Protein AF-A0A9P8W4L6-F1 (afdb_monomer)

Radius of gyration: 23.15 Å; Cα contacts (8 Å, |Δi|>4): 500; chains: 1; bounding box: 60×81×45 Å

pLDDT: mean 82.34, std 18.16, range [33.41, 98.88]

Mean predicted aligned error: 14.51 Å

Structure (mmCIF, N/CA/C/O backbone):
data_AF-A0A9P8W4L6-F1
#
_entry.id   AF-A0A9P8W4L6-F1
#
loop_
_atom_site.group_PDB
_atom_site.id
_atom_site.type_symbol
_atom_site.label_atom_id
_atom_site.label_alt_id
_atom_site.label_comp_id
_atom_site.label_asym_id
_atom_site.label_entity_id
_atom_site.label_seq_id
_atom_site.pdbx_PDB_ins_code
_atom_site.Cartn_x
_atom_site.Cartn_y
_atom_site.Cartn_z
_atom_site.occupancy
_atom_site.B_iso_or_equiv
_atom_site.auth_seq_id
_atom_site.auth_comp_id
_atom_site.auth_asym_id
_atom_site.auth_atom_id
_atom_site.pdbx_PDB_model_num
ATOM 1 N N . MET A 1 1 ? 28.416 -66.743 -15.071 1.00 40.91 1 MET A N 1
ATOM 2 C CA . MET A 1 1 ? 28.284 -65.888 -13.874 1.00 40.91 1 MET A CA 1
ATOM 3 C C . MET A 1 1 ? 28.749 -64.489 -14.260 1.00 40.91 1 MET A C 1
ATOM 5 O O . MET A 1 1 ? 29.942 -64.295 -14.420 1.00 40.91 1 MET A O 1
ATOM 9 N N . HIS A 1 2 ? 27.823 -63.567 -14.528 1.00 35.16 2 HIS A N 1
ATOM 10 C CA . HIS A 1 2 ? 28.119 -62.157 -14.823 1.00 35.16 2 HIS A CA 1
ATOM 11 C C . HIS A 1 2 ? 27.558 -61.313 -13.671 1.00 35.16 2 HIS A C 1
ATOM 13 O O . HIS A 1 2 ? 26.376 -61.484 -13.366 1.00 35.16 2 HIS A O 1
ATOM 19 N N . PRO A 1 3 ? 28.341 -60.437 -13.016 1.00 46.34 3 PRO A N 1
ATOM 20 C CA . PRO A 1 3 ? 27.797 -59.530 -12.019 1.00 46.34 3 PRO A CA 1
ATOM 21 C C . PRO A 1 3 ? 27.288 -58.261 -12.715 1.00 46.34 3 PRO A C 1
ATOM 23 O O . PRO A 1 3 ? 28.053 -57.5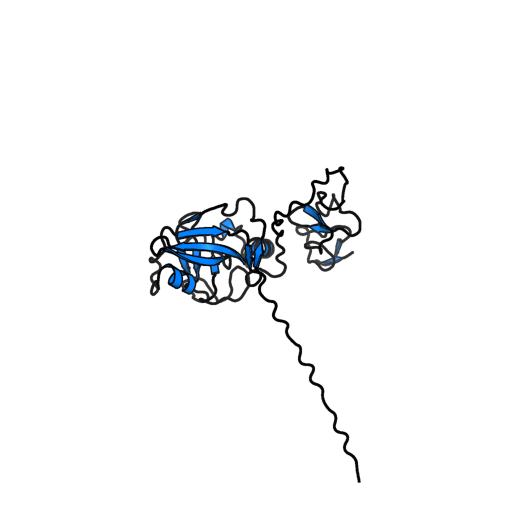32 -13.344 1.00 46.34 3 PRO A O 1
ATOM 26 N N . SER A 1 4 ? 25.985 -57.996 -12.611 1.00 49.97 4 SER A N 1
ATOM 27 C CA . SER A 1 4 ? 25.402 -56.704 -12.981 1.00 49.97 4 SER A CA 1
ATOM 28 C C . SER A 1 4 ? 25.735 -55.667 -11.910 1.00 49.97 4 SER A C 1
ATOM 30 O O . SER A 1 4 ? 25.327 -55.807 -10.758 1.00 49.97 4 SER A O 1
ATOM 32 N N . LEU A 1 5 ? 26.452 -54.612 -12.302 1.00 47.00 5 LEU A N 1
ATOM 33 C CA . LEU A 1 5 ? 26.591 -53.388 -11.516 1.00 47.00 5 LEU A CA 1
ATOM 34 C C . LEU A 1 5 ? 25.257 -52.629 -11.509 1.00 47.00 5 LEU A C 1
ATOM 36 O O . LEU A 1 5 ? 24.800 -52.156 -12.548 1.00 47.00 5 LEU A O 1
ATOM 40 N N . ALA A 1 6 ? 24.652 -52.492 -10.332 1.00 46.44 6 ALA A N 1
ATOM 41 C CA . ALA A 1 6 ? 23.538 -51.580 -10.108 1.00 46.44 6 ALA A CA 1
ATOM 42 C C . ALA A 1 6 ? 24.085 -50.159 -9.887 1.00 46.44 6 ALA A C 1
ATOM 44 O O . ALA A 1 6 ? 24.747 -49.892 -8.884 1.00 46.44 6 ALA A O 1
ATOM 45 N N . LEU A 1 7 ? 23.814 -49.244 -10.824 1.00 46.56 7 LEU A N 1
ATOM 46 C CA . LEU A 1 7 ? 24.015 -47.811 -10.612 1.00 46.56 7 LEU A CA 1
ATOM 47 C C . LEU A 1 7 ? 22.894 -47.27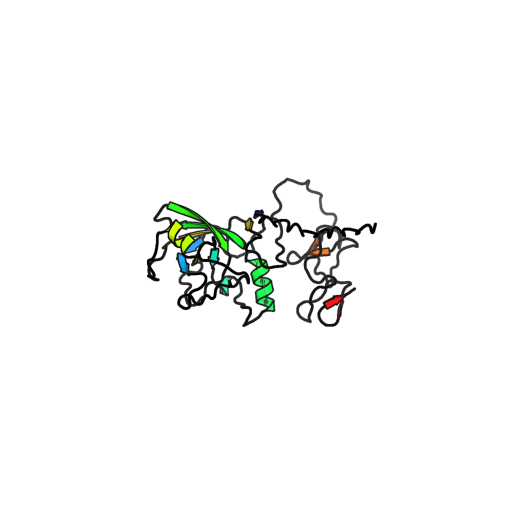1 -9.715 1.00 46.56 7 LEU A C 1
ATOM 49 O O . LEU A 1 7 ? 21.736 -47.209 -10.123 1.00 46.56 7 LEU A O 1
ATOM 53 N N . PHE A 1 8 ? 23.249 -46.839 -8.507 1.00 43.44 8 PHE A N 1
ATOM 54 C CA . PHE A 1 8 ? 22.378 -46.021 -7.668 1.00 43.44 8 PHE A CA 1
ATOM 55 C C . PHE A 1 8 ? 22.428 -44.569 -8.155 1.00 43.44 8 PHE A C 1
ATOM 57 O O . PHE A 1 8 ? 23.414 -43.863 -7.949 1.00 43.44 8 PHE A O 1
ATOM 64 N N . SER A 1 9 ? 21.354 -44.121 -8.805 1.00 49.25 9 SER A N 1
ATOM 65 C CA . SER A 1 9 ? 21.144 -42.711 -9.134 1.00 49.25 9 SER A CA 1
ATOM 66 C C . SER A 1 9 ? 20.683 -41.972 -7.876 1.00 49.25 9 SER A C 1
ATOM 68 O O . SER A 1 9 ? 19.537 -42.110 -7.453 1.00 49.25 9 SER A O 1
ATOM 70 N N . ALA A 1 10 ? 21.571 -41.193 -7.258 1.00 51.28 10 ALA A N 1
ATOM 71 C CA . ALA A 1 10 ? 21.204 -40.282 -6.180 1.00 51.28 10 ALA A CA 1
ATOM 72 C C . ALA A 1 10 ? 20.511 -39.046 -6.778 1.00 51.28 10 ALA A C 1
ATOM 74 O O . ALA A 1 10 ? 21.158 -38.167 -7.347 1.00 51.28 10 ALA A O 1
ATOM 75 N N . THR A 1 11 ? 19.183 -38.981 -6.686 1.00 53.38 11 THR A N 1
ATOM 76 C CA . THR A 1 11 ? 18.420 -37.768 -7.004 1.00 53.38 11 THR A CA 1
ATOM 77 C C . THR A 1 11 ? 18.675 -36.719 -5.929 1.00 53.38 11 THR A C 1
ATOM 79 O O . THR A 1 11 ? 18.250 -36.873 -4.785 1.00 53.38 11 THR A O 1
ATOM 82 N N . LEU A 1 12 ? 19.374 -35.649 -6.304 1.00 44.72 12 LEU A N 1
ATOM 83 C CA . LEU A 1 12 ? 19.598 -34.474 -5.472 1.00 44.72 12 LEU A CA 1
ATOM 84 C C . LEU A 1 12 ? 18.266 -33.711 -5.330 1.00 44.72 12 LEU A C 1
ATOM 86 O O . LEU A 1 12 ? 17.887 -32.929 -6.199 1.00 44.72 12 LEU A O 1
ATOM 90 N N . THR A 1 13 ? 17.509 -33.964 -4.264 1.00 46.19 13 THR A N 1
ATOM 91 C CA . THR A 1 13 ? 16.339 -33.147 -3.916 1.00 46.19 13 THR A CA 1
ATOM 92 C C . THR A 1 13 ? 16.815 -31.778 -3.450 1.00 46.19 13 THR A C 1
ATOM 94 O O . THR A 1 13 ? 17.384 -31.650 -2.366 1.00 46.19 13 THR A O 1
ATOM 97 N N . ALA A 1 14 ? 16.589 -30.750 -4.268 1.00 49.34 14 ALA A N 1
ATOM 98 C CA . ALA A 1 14 ? 16.758 -29.366 -3.852 1.00 49.34 14 ALA A CA 1
ATOM 99 C C . ALA A 1 14 ? 15.761 -29.066 -2.722 1.00 49.34 14 ALA A C 1
ATOM 101 O O . ALA A 1 14 ? 14.551 -29.020 -2.935 1.00 49.34 14 ALA A O 1
ATOM 102 N N . ILE A 1 15 ? 16.274 -28.899 -1.505 1.00 46.34 15 ILE A N 1
ATOM 103 C CA . ILE A 1 15 ? 15.485 -28.463 -0.355 1.00 46.34 15 ILE A CA 1
ATOM 104 C C . ILE A 1 15 ? 15.223 -26.968 -0.560 1.00 46.34 15 ILE A C 1
ATOM 106 O O . ILE A 1 15 ? 16.102 -26.139 -0.327 1.00 46.34 15 ILE A O 1
ATOM 110 N N . ALA A 1 16 ? 14.036 -26.614 -1.053 1.00 44.28 16 ALA A N 1
ATOM 111 C CA . ALA A 1 16 ? 13.592 -25.227 -1.080 1.00 44.28 16 ALA A CA 1
ATOM 112 C C . ALA A 1 16 ? 13.376 -24.776 0.369 1.00 44.28 16 ALA A C 1
ATOM 114 O O . ALA A 1 16 ? 12.412 -25.181 1.018 1.00 44.28 16 ALA A O 1
ATOM 115 N N . VAL A 1 17 ? 14.306 -23.983 0.902 1.00 38.41 17 VAL A N 1
ATOM 116 C CA . VAL A 1 17 ? 14.151 -23.372 2.224 1.00 38.41 17 VAL A CA 1
ATOM 117 C C . VAL A 1 17 ? 13.002 -22.363 2.116 1.00 38.41 17 VAL A C 1
ATOM 119 O O . VAL A 1 17 ? 13.095 -21.452 1.289 1.00 38.41 17 VAL A O 1
ATOM 122 N N . PRO A 1 18 ? 11.907 -22.501 2.884 1.00 40.50 18 PRO A N 1
ATOM 123 C CA . PRO A 1 18 ? 10.848 -21.507 2.862 1.00 40.50 18 PRO A CA 1
ATOM 124 C C . PRO A 1 18 ? 11.422 -20.192 3.392 1.00 40.50 18 PRO A C 1
ATOM 126 O O . PRO A 1 18 ? 11.875 -20.112 4.534 1.00 40.50 18 PRO A O 1
ATOM 129 N N . VAL A 1 19 ? 11.427 -19.155 2.553 1.00 45.28 19 VAL A N 1
ATOM 130 C CA . VAL A 1 19 ? 11.681 -17.787 3.007 1.00 45.28 19 VAL A CA 1
ATOM 131 C C . VAL A 1 19 ? 10.451 -17.379 3.808 1.00 45.28 19 VAL A C 1
ATOM 133 O O . VAL A 1 19 ? 9.456 -16.924 3.249 1.00 45.28 19 VAL A O 1
ATOM 136 N N . SER A 1 20 ? 10.475 -17.627 5.116 1.00 49.88 20 SER A N 1
ATOM 137 C CA . SER A 1 20 ? 9.444 -17.131 6.022 1.00 49.88 20 SER A CA 1
ATOM 138 C C . SER A 1 20 ? 9.330 -15.619 5.853 1.00 49.88 20 SER A C 1
ATOM 140 O O . SER A 1 20 ? 10.337 -14.908 5.867 1.00 49.88 20 SER A O 1
ATOM 142 N N . ALA A 1 21 ? 8.105 -15.134 5.666 1.00 59.34 21 ALA A N 1
ATOM 143 C CA . ALA A 1 21 ? 7.824 -13.710 5.623 1.00 59.34 21 ALA A CA 1
ATOM 144 C C . ALA A 1 21 ? 8.316 -13.063 6.925 1.00 59.34 21 ALA A C 1
ATOM 146 O O . ALA A 1 21 ? 7.841 -13.399 8.010 1.00 59.34 21 ALA A O 1
ATOM 147 N N . ASN A 1 22 ? 9.285 -12.156 6.824 1.00 77.75 22 ASN A N 1
ATOM 148 C CA . ASN A 1 22 ? 9.789 -11.426 7.974 1.00 77.75 22 ASN A CA 1
ATOM 149 C C . ASN A 1 22 ? 8.960 -10.155 8.126 1.00 77.75 22 ASN A C 1
ATOM 151 O O . ASN A 1 22 ? 8.894 -9.334 7.210 1.00 77.75 22 ASN A O 1
ATOM 155 N N . ILE A 1 23 ? 8.338 -9.994 9.292 1.00 81.50 23 ILE A N 1
ATOM 156 C CA . ILE A 1 23 ? 7.717 -8.731 9.682 1.00 81.50 23 ILE A CA 1
ATOM 157 C C . ILE A 1 23 ? 8.710 -7.984 10.561 1.00 81.50 23 ILE A C 1
ATOM 159 O O . ILE A 1 23 ? 9.107 -8.498 11.608 1.00 81.50 23 ILE A O 1
ATOM 163 N N . TYR A 1 24 ? 9.117 -6.779 10.164 1.00 80.25 24 TYR A N 1
ATOM 164 C CA . TYR A 1 24 ? 10.063 -5.992 10.956 1.00 80.25 24 TYR A CA 1
ATOM 165 C C . TYR A 1 24 ? 9.788 -4.484 10.910 1.00 80.25 24 TYR A C 1
ATOM 167 O O . TYR A 1 24 ? 9.140 -4.001 9.979 1.00 80.25 24 TYR A O 1
ATOM 175 N N . PRO A 1 25 ? 10.262 -3.726 11.918 1.00 79.75 25 PRO A N 1
ATOM 176 C CA . PRO A 1 25 ? 10.081 -2.280 11.980 1.00 79.75 25 PRO A CA 1
ATOM 177 C C . PRO A 1 25 ? 10.827 -1.528 10.871 1.00 79.75 25 PRO A C 1
ATOM 179 O O . PRO A 1 25 ? 12.001 -1.791 10.600 1.00 79.75 25 PRO A O 1
ATOM 182 N N . VAL A 1 26 ? 10.181 -0.522 10.291 1.00 80.81 26 VAL A N 1
ATOM 183 C CA . VAL A 1 26 ? 10.722 0.348 9.242 1.00 80.81 26 VAL A CA 1
ATOM 184 C C . VAL A 1 26 ? 10.451 1.810 9.560 1.00 80.81 26 VAL A C 1
ATOM 186 O O . VAL A 1 26 ? 9.474 2.160 10.222 1.00 80.81 26 VAL A O 1
ATOM 189 N N . ARG A 1 27 ? 11.315 2.697 9.068 1.00 77.88 27 ARG A N 1
ATOM 190 C CA . ARG A 1 27 ? 11.012 4.127 9.082 1.00 77.88 27 ARG A CA 1
ATOM 191 C C . ARG A 1 27 ? 9.992 4.438 7.987 1.00 77.88 27 ARG A C 1
ATOM 193 O O . ARG A 1 27 ? 10.273 4.235 6.808 1.00 77.88 27 ARG A O 1
ATOM 200 N N . MET A 1 28 ? 8.837 4.973 8.378 1.00 82.38 28 MET A N 1
ATOM 201 C CA . MET A 1 28 ? 7.803 5.386 7.428 1.00 82.38 28 MET A CA 1
ATOM 202 C C . MET A 1 28 ? 8.303 6.510 6.506 1.00 82.38 28 MET A C 1
ATOM 204 O O . MET A 1 28 ? 9.004 7.416 6.978 1.00 82.38 28 MET A O 1
ATOM 208 N N . PRO A 1 29 ? 7.934 6.504 5.210 1.00 80.31 29 PRO A N 1
ATOM 209 C CA . PRO A 1 29 ? 8.222 7.622 4.326 1.00 80.31 29 PRO A CA 1
ATOM 210 C C . PRO A 1 29 ? 7.642 8.934 4.869 1.00 80.31 29 PRO A C 1
ATOM 212 O O . PRO A 1 29 ? 6.466 9.012 5.219 1.00 80.31 29 PRO A O 1
ATOM 215 N N . SER A 1 30 ? 8.471 9.978 4.929 1.00 78.00 30 SER A N 1
ATOM 216 C CA . SER A 1 30 ? 8.043 11.289 5.432 1.00 78.00 30 SER A CA 1
ATOM 217 C C . SER A 1 30 ? 6.850 11.829 4.638 1.00 78.00 30 SER A C 1
ATOM 219 O O . SER A 1 30 ? 6.858 11.787 3.407 1.00 78.00 30 SER A O 1
ATOM 221 N N . GLY A 1 31 ? 5.834 12.333 5.345 1.00 81.19 31 GLY A N 1
ATOM 222 C CA . GLY A 1 31 ? 4.627 12.918 4.751 1.00 81.19 31 GLY A CA 1
ATOM 223 C C . GLY A 1 31 ? 3.653 11.916 4.119 1.00 81.19 31 GLY A C 1
ATOM 224 O O . GLY A 1 31 ? 2.605 12.329 3.631 1.00 81.19 31 GLY A O 1
ATOM 225 N N . PHE A 1 32 ? 3.954 10.615 4.139 1.00 91.62 32 PHE A N 1
ATOM 226 C CA . PHE A 1 32 ? 3.068 9.580 3.614 1.00 91.62 32 PHE A CA 1
ATOM 227 C C . PHE A 1 32 ? 2.122 9.089 4.713 1.00 91.62 32 PHE A C 1
ATOM 229 O O . PHE A 1 32 ? 2.530 8.299 5.560 1.00 91.62 32 PHE A O 1
ATOM 236 N N . PHE A 1 33 ? 0.880 9.593 4.710 1.00 92.25 33 PHE A N 1
ATOM 237 C CA . PHE A 1 33 ? -0.189 9.212 5.650 1.00 92.25 33 PHE A CA 1
ATOM 238 C C . PHE A 1 33 ? 0.280 9.135 7.112 1.00 92.25 33 PHE A C 1
ATOM 240 O O . PHE A 1 33 ? 0.208 8.093 7.761 1.00 92.25 33 PHE A O 1
ATOM 247 N N . ALA A 1 34 ? 0.824 10.244 7.618 1.00 88.44 34 ALA A N 1
ATOM 248 C CA . ALA A 1 34 ? 1.366 10.293 8.970 1.00 88.44 34 ALA A CA 1
ATOM 249 C C . ALA A 1 34 ? 0.254 10.194 10.029 1.00 88.44 34 ALA A C 1
ATOM 251 O O . ALA A 1 34 ? -0.680 10.997 10.027 1.00 88.44 34 ALA A O 1
ATOM 252 N N . GLY A 1 35 ? 0.404 9.247 10.959 1.00 91.88 35 GLY A N 1
ATOM 253 C CA . GLY A 1 35 ? -0.512 9.044 12.081 1.00 91.88 35 GLY A CA 1
ATOM 254 C C . GLY A 1 35 ? -1.884 8.486 11.677 1.00 91.88 35 GLY A C 1
ATOM 255 O O . GLY A 1 35 ? -2.054 8.007 10.550 1.00 91.88 35 GLY A O 1
ATOM 256 N N . PRO A 1 36 ? -2.877 8.565 12.582 1.00 96.69 36 PRO A N 1
ATOM 257 C CA . PRO A 1 36 ? -4.217 8.050 12.338 1.00 96.69 36 PRO A CA 1
ATOM 258 C C . PRO A 1 36 ? -4.899 8.711 11.139 1.00 96.69 36 PRO A C 1
ATOM 260 O O . PRO A 1 36 ? -4.972 9.935 11.033 1.00 96.69 36 PRO A O 1
ATOM 263 N N . GLN A 1 37 ? -5.461 7.883 10.267 1.00 98.38 37 GLN A N 1
ATOM 264 C CA . GLN A 1 37 ? -6.215 8.276 9.085 1.00 98.38 37 GLN A CA 1
ATOM 265 C C . GLN A 1 37 ? -7.700 7.932 9.245 1.00 98.38 37 GLN A C 1
ATOM 267 O O . GLN A 1 37 ? -8.076 6.971 9.922 1.00 98.38 37 GLN A O 1
ATOM 272 N N . SER A 1 38 ? -8.558 8.712 8.585 1.00 98.19 38 SER A N 1
ATOM 273 C CA . SER A 1 38 ? -10.003 8.475 8.513 1.00 98.19 38 SER A CA 1
ATOM 274 C C . SER A 1 38 ? -10.511 8.802 7.113 1.00 98.19 38 SER A C 1
ATOM 276 O O . SER A 1 38 ? -10.332 9.922 6.637 1.00 98.19 38 SER A O 1
ATOM 278 N N . GLY A 1 39 ? -11.169 7.849 6.460 1.00 97.69 39 GLY A N 1
ATOM 279 C CA . GLY A 1 39 ? -11.632 7.999 5.080 1.00 97.69 39 GLY A CA 1
ATOM 280 C C . GLY A 1 39 ? -12.787 7.069 4.730 1.00 97.69 39 GLY A C 1
ATOM 281 O O . GLY A 1 39 ? -13.498 6.600 5.616 1.00 97.69 39 GLY A O 1
ATOM 282 N N . ILE A 1 40 ? -12.972 6.806 3.436 1.00 98.62 40 ILE A N 1
ATOM 283 C CA . ILE A 1 40 ? -13.926 5.806 2.940 1.00 98.62 40 ILE A CA 1
ATOM 284 C C . ILE A 1 40 ? -13.164 4.516 2.634 1.00 98.62 40 ILE A C 1
ATOM 286 O O . ILE A 1 40 ? -12.141 4.556 1.955 1.00 98.62 40 ILE A O 1
ATOM 290 N N . GLY A 1 41 ? -13.653 3.387 3.144 1.00 98.50 41 GLY A N 1
ATOM 291 C CA . GLY A 1 41 ? -13.145 2.055 2.829 1.00 98.50 41 GLY A CA 1
ATOM 292 C C . GLY A 1 41 ? -14.051 1.378 1.811 1.00 98.50 41 GLY A C 1
ATOM 293 O O . GLY A 1 41 ? -15.117 0.887 2.185 1.00 98.50 41 GLY A O 1
ATOM 294 N N . SER A 1 42 ? -13.654 1.370 0.542 1.00 98.50 42 SER A N 1
ATOM 295 C CA . SER A 1 42 ? -14.316 0.588 -0.506 1.00 98.50 42 SER A CA 1
ATOM 296 C C . SER A 1 42 ? -13.739 -0.827 -0.582 1.00 98.50 42 SER A C 1
ATOM 298 O O . SER A 1 42 ? -12.972 -1.241 0.294 1.00 98.50 42 SER A O 1
ATOM 300 N N . TRP A 1 43 ? -14.145 -1.593 -1.595 1.00 98.44 43 TRP A N 1
ATOM 301 C CA . TRP A 1 43 ? -13.630 -2.937 -1.810 1.00 98.44 43 TRP A CA 1
ATOM 302 C C . TRP A 1 43 ? -13.410 -3.297 -3.282 1.00 98.44 43 TRP A C 1
ATOM 304 O O . TRP A 1 43 ? -14.167 -2.898 -4.178 1.00 98.44 43 TRP A O 1
ATOM 314 N N . TYR A 1 44 ? -12.445 -4.191 -3.494 1.00 98.19 44 TYR A N 1
ATOM 315 C CA . TYR A 1 44 ? -12.106 -4.767 -4.792 1.00 98.19 44 TYR A CA 1
ATOM 316 C C . TYR A 1 44 ? -11.792 -6.264 -4.693 1.00 98.19 44 TYR A C 1
ATOM 318 O O . TYR A 1 44 ? -11.522 -6.809 -3.620 1.00 98.19 44 TYR A O 1
ATOM 326 N N . ARG A 1 45 ? -11.860 -6.952 -5.831 1.00 98.06 45 ARG A N 1
ATOM 327 C CA . ARG A 1 45 ? -11.444 -8.349 -6.006 1.00 98.06 45 ARG A CA 1
ATOM 328 C C . ARG A 1 45 ? -10.107 -8.393 -6.727 1.00 98.06 45 ARG A C 1
ATOM 330 O O . ARG A 1 45 ? -9.867 -7.590 -7.620 1.00 98.06 45 ARG A O 1
ATOM 337 N N . ALA A 1 46 ? -9.280 -9.387 -6.418 1.00 96.88 46 ALA A N 1
ATOM 338 C CA . ALA A 1 46 ? -7.948 -9.539 -7.008 1.00 96.88 46 ALA A CA 1
ATOM 339 C C . ALA A 1 46 ? -7.975 -9.826 -8.522 1.00 96.88 46 ALA A C 1
ATOM 341 O O . ALA A 1 46 ? -7.009 -9.547 -9.229 1.00 96.88 46 ALA A O 1
ATOM 342 N N . ASN A 1 47 ? -9.063 -10.410 -9.031 1.00 96.56 47 ASN A N 1
ATOM 343 C CA . ASN A 1 47 ? -9.216 -10.734 -10.448 1.00 96.56 47 ASN A CA 1
ATOM 344 C C . ASN A 1 47 ? -10.678 -10.583 -10.888 1.00 96.56 47 ASN A C 1
ATOM 346 O O . ASN A 1 47 ? -11.451 -11.544 -10.871 1.00 96.56 47 ASN A O 1
ATOM 350 N N . ALA A 1 48 ? -11.069 -9.359 -11.227 1.00 94.50 48 ALA A N 1
ATOM 351 C CA . ALA A 1 48 ? -12.390 -9.032 -11.736 1.00 94.50 48 ALA A CA 1
ATOM 352 C C . ALA A 1 48 ? -12.314 -7.816 -12.663 1.00 94.50 48 ALA A C 1
ATOM 354 O O . ALA A 1 48 ? -11.897 -6.738 -12.251 1.00 94.50 48 ALA A O 1
ATOM 355 N N . ALA A 1 49 ? -12.816 -7.964 -13.891 1.00 90.12 49 ALA A N 1
ATOM 356 C CA . ALA A 1 49 ? -12.824 -6.879 -14.873 1.00 90.12 49 ALA A CA 1
ATOM 357 C C . ALA A 1 49 ? -13.597 -5.635 -14.399 1.00 90.12 49 ALA A C 1
ATOM 359 O O . ALA A 1 49 ? -13.215 -4.524 -14.724 1.00 90.12 49 ALA A O 1
ATOM 360 N N . SER A 1 50 ? -14.654 -5.802 -13.597 1.00 89.69 50 SER A N 1
ATOM 361 C CA . SER A 1 50 ? -15.413 -4.671 -13.037 1.00 89.69 50 SER A CA 1
ATOM 362 C C . SER A 1 50 ? -14.652 -3.864 -11.980 1.00 89.69 50 SER A C 1
ATOM 364 O O . SER A 1 50 ? -15.153 -2.839 -11.533 1.00 89.69 50 SER A O 1
ATOM 366 N N . ASP A 1 51 ? -13.516 -4.386 -11.517 1.00 88.62 51 ASP A N 1
ATOM 367 C CA . ASP A 1 51 ? -12.642 -3.758 -10.531 1.00 88.62 51 ASP A CA 1
ATOM 368 C C . ASP A 1 51 ? -11.285 -3.388 -11.178 1.00 88.62 51 ASP A C 1
ATOM 370 O O . ASP A 1 51 ? -10.341 -3.069 -10.469 1.00 88.62 51 ASP A O 1
ATOM 374 N N . ASP A 1 52 ? -11.171 -3.489 -12.513 1.00 88.25 52 ASP A N 1
ATOM 375 C CA . ASP A 1 52 ? -9.948 -3.266 -13.303 1.00 88.25 52 ASP A CA 1
ATOM 376 C C . ASP A 1 52 ? -8.726 -4.103 -12.864 1.00 88.25 52 ASP A C 1
ATOM 378 O O . ASP A 1 52 ? -7.570 -3.774 -13.150 1.00 88.25 52 ASP A O 1
ATOM 382 N N . THR A 1 53 ? -8.970 -5.251 -12.224 1.00 92.25 53 THR A N 1
ATOM 383 C CA . THR A 1 53 ? -7.926 -6.164 -11.744 1.00 92.25 53 THR A CA 1
ATOM 384 C C . THR A 1 53 ? -7.786 -7.416 -12.611 1.00 92.25 53 THR A C 1
ATOM 386 O O . THR A 1 53 ? -8.714 -7.853 -13.294 1.00 92.25 53 THR A O 1
ATOM 389 N N . LYS A 1 54 ? -6.590 -8.021 -12.583 1.00 93.56 54 LYS A N 1
ATOM 390 C CA . LYS A 1 54 ? -6.211 -9.165 -13.441 1.00 93.56 54 LYS A CA 1
ATOM 391 C C . LYS A 1 54 ? -5.343 -10.220 -12.745 1.00 93.56 54 LYS A C 1
ATOM 393 O O . LYS A 1 54 ? -4.542 -10.897 -13.386 1.00 93.56 54 LYS A O 1
ATOM 398 N N . GLY A 1 55 ? -5.447 -10.331 -11.421 1.00 93.06 55 GLY A N 1
ATOM 399 C CA . GLY A 1 55 ? -4.698 -11.302 -10.614 1.00 93.06 55 GLY A CA 1
ATOM 400 C C . GLY A 1 55 ? -3.217 -10.968 -10.406 1.00 93.06 55 GLY A C 1
ATOM 401 O O . GLY A 1 55 ? -2.480 -11.795 -9.870 1.00 93.06 55 GLY A O 1
ATOM 402 N N . ILE A 1 56 ? -2.777 -9.775 -10.815 1.00 92.44 56 ILE A N 1
ATOM 403 C CA . ILE A 1 56 ? -1.450 -9.218 -10.528 1.00 92.44 56 ILE A CA 1
ATOM 404 C C . ILE A 1 56 ? -1.651 -7.818 -9.956 1.00 92.44 56 ILE A C 1
ATOM 406 O O . ILE A 1 56 ? -2.302 -6.997 -10.602 1.00 92.44 56 ILE A O 1
ATOM 410 N N . SER A 1 57 ? -1.094 -7.566 -8.775 1.00 95.25 57 SER A N 1
ATOM 411 C CA . SER A 1 57 ? -1.214 -6.284 -8.091 1.00 95.25 57 SER A CA 1
ATOM 412 C C . SER A 1 57 ? -0.329 -5.210 -8.721 1.00 95.25 57 SER A C 1
ATOM 414 O O . SER A 1 57 ? 0.654 -5.514 -9.407 1.00 95.25 57 SER A O 1
ATOM 416 N N . TRP A 1 58 ? -0.606 -3.935 -8.441 1.00 95.50 58 TRP A N 1
ATOM 417 C CA . TRP A 1 58 ? 0.292 -2.834 -8.796 1.00 95.50 58 TRP A CA 1
ATOM 418 C C . TRP A 1 58 ? 1.688 -3.000 -8.182 1.00 95.50 58 TRP A C 1
ATOM 420 O O . TRP A 1 58 ? 2.670 -2.576 -8.786 1.00 95.50 58 TRP A O 1
ATOM 430 N N . CYS A 1 59 ? 1.806 -3.684 -7.040 1.00 94.62 59 CYS A N 1
ATOM 431 C CA . CYS A 1 59 ? 3.086 -4.034 -6.424 1.00 94.62 59 CYS A CA 1
ATOM 432 C C . CYS A 1 59 ? 3.867 -5.137 -7.170 1.00 94.62 59 CYS A C 1
ATOM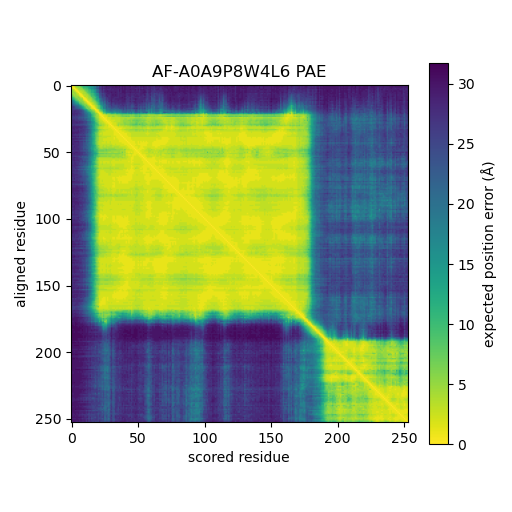 434 O O . CYS A 1 59 ? 5.000 -5.445 -6.799 1.00 94.62 59 CYS A O 1
ATOM 436 N N . GLY A 1 60 ? 3.299 -5.712 -8.236 1.00 91.12 60 GLY A N 1
ATOM 437 C CA . GLY A 1 60 ? 3.988 -6.609 -9.165 1.00 91.12 60 GLY A CA 1
ATOM 438 C C . GLY A 1 60 ? 3.946 -8.093 -8.797 1.00 91.12 60 GLY A C 1
ATOM 439 O O . GLY A 1 60 ? 4.574 -8.896 -9.486 1.00 91.12 60 GLY A O 1
ATOM 440 N N . PHE A 1 61 ? 3.207 -8.479 -7.755 1.00 88.81 61 PHE A N 1
ATOM 441 C CA . PHE A 1 61 ? 3.040 -9.876 -7.349 1.00 88.81 61 PHE A CA 1
ATOM 442 C C . PHE A 1 61 ? 1.639 -10.401 -7.679 1.00 88.81 61 PHE A C 1
ATOM 444 O O . PHE A 1 61 ? 0.683 -9.642 -7.840 1.00 88.81 61 PHE A O 1
ATOM 451 N N . LYS A 1 62 ? 1.510 -11.728 -7.789 1.00 91.62 62 LYS A N 1
ATOM 452 C CA . LYS A 1 62 ? 0.196 -12.375 -7.876 1.00 91.62 62 LYS A CA 1
ATOM 453 C C . LYS A 1 62 ? -0.477 -12.359 -6.514 1.00 91.62 62 LYS A C 1
ATOM 455 O O . LYS A 1 62 ? 0.174 -12.617 -5.509 1.00 91.62 62 LYS A O 1
ATOM 460 N N . TYR A 1 63 ? -1.775 -12.117 -6.523 1.00 94.81 63 TYR A N 1
ATOM 461 C CA . TYR A 1 63 ? -2.601 -11.980 -5.331 1.00 94.81 63 TYR A CA 1
ATOM 462 C C . TYR A 1 63 ? -3.988 -12.590 -5.536 1.00 94.81 63 TYR A C 1
ATOM 464 O O . TYR A 1 63 ? -4.436 -12.797 -6.669 1.00 94.81 63 TYR A O 1
ATOM 472 N N . ALA A 1 64 ? -4.653 -12.897 -4.430 1.00 96.12 64 ALA A N 1
ATOM 473 C CA . ALA A 1 64 ? -5.978 -13.484 -4.349 1.00 96.12 64 ALA A CA 1
ATOM 474 C C . ALA A 1 64 ? -6.872 -12.685 -3.390 1.00 96.12 64 ALA A C 1
ATOM 476 O O . ALA A 1 64 ? -6.395 -11.920 -2.554 1.00 96.12 64 ALA A O 1
ATOM 477 N N . ASN A 1 65 ? -8.187 -12.907 -3.476 1.00 97.88 65 ASN A N 1
ATOM 478 C CA . ASN A 1 65 ? -9.176 -12.247 -2.613 1.00 97.88 65 ASN A CA 1
ATOM 479 C C . ASN A 1 65 ? -8.904 -12.437 -1.111 1.00 97.88 65 ASN A C 1
ATOM 481 O O . ASN A 1 65 ? -9.268 -11.579 -0.312 1.00 97.88 65 ASN A O 1
ATOM 485 N N . SER A 1 66 ? -8.257 -13.543 -0.744 1.00 97.44 66 SER A N 1
ATOM 486 C CA . SER A 1 66 ? -7.931 -13.888 0.636 1.00 97.44 66 SER A CA 1
ATOM 487 C C . SER A 1 66 ? -6.726 -13.135 1.195 1.00 97.44 66 SER A C 1
ATOM 489 O O . SER A 1 66 ? -6.529 -13.136 2.413 1.00 97.44 66 SER A O 1
ATOM 491 N N . ASP A 1 67 ? -5.900 -12.524 0.340 1.00 97.38 67 ASP A N 1
ATOM 492 C CA . ASP A 1 67 ? -4.708 -11.827 0.805 1.00 97.38 67 ASP A CA 1
ATOM 493 C C . ASP A 1 67 ? -5.111 -10.584 1.621 1.00 97.38 67 ASP A C 1
ATOM 495 O O . ASP A 1 67 ? -6.030 -9.851 1.241 1.00 97.38 67 ASP A O 1
ATOM 499 N N . PRO A 1 68 ? -4.450 -10.315 2.761 1.00 97.75 68 PRO A N 1
ATOM 500 C CA . PRO A 1 68 ? -4.778 -9.203 3.648 1.00 97.75 68 PRO A CA 1
ATOM 501 C C . PRO A 1 68 ? -4.251 -7.877 3.085 1.00 97.75 68 PRO A C 1
ATOM 503 O O . PRO A 1 68 ? -3.397 -7.234 3.688 1.00 97.75 68 PRO A O 1
ATOM 506 N N . LEU A 1 69 ? -4.742 -7.472 1.915 1.00 98.50 69 LEU A N 1
ATOM 507 C CA . LEU A 1 69 ? -4.229 -6.336 1.157 1.00 98.50 69 LEU A CA 1
ATOM 508 C C . LEU A 1 69 ? -5.225 -5.189 1.090 1.00 98.50 69 LEU A C 1
ATOM 510 O O . LEU A 1 69 ? -6.440 -5.383 1.027 1.00 98.50 69 LEU A O 1
ATOM 514 N N . PHE A 1 70 ? -4.688 -3.982 1.056 1.00 98.75 70 PHE A N 1
ATOM 515 C CA . PHE A 1 70 ? -5.439 -2.782 0.731 1.00 98.75 70 PHE A CA 1
ATOM 516 C C . PHE A 1 70 ? -4.646 -1.926 -0.257 1.00 98.75 70 PHE A C 1
ATOM 518 O O . PHE A 1 70 ? -3.438 -2.114 -0.444 1.00 98.75 70 PHE A O 1
ATOM 525 N N . ALA A 1 71 ? -5.350 -1.004 -0.897 1.00 98.44 71 ALA A N 1
ATOM 526 C CA . ALA A 1 71 ? -4.814 -0.030 -1.822 1.00 98.44 71 ALA A CA 1
ATOM 527 C C . ALA A 1 71 ? -5.039 1.382 -1.279 1.00 98.44 71 ALA A C 1
ATOM 529 O O . ALA A 1 71 ? -6.095 1.685 -0.719 1.00 98.44 71 ALA A O 1
ATOM 530 N N . VAL A 1 72 ? -4.053 2.252 -1.474 1.00 98.44 72 VAL A N 1
ATOM 531 C CA . VAL A 1 72 ? -4.186 3.704 -1.281 1.00 98.44 72 VAL A CA 1
ATOM 532 C C . VAL A 1 72 ? -4.134 4.398 -2.639 1.00 98.44 72 VAL A C 1
ATOM 534 O O . VAL A 1 72 ? -3.737 3.782 -3.626 1.00 98.44 72 VAL A O 1
ATOM 537 N N . SER A 1 73 ? -4.484 5.685 -2.685 1.00 97.62 73 SER A N 1
ATOM 538 C CA . SER A 1 73 ? -4.359 6.534 -3.881 1.00 97.62 73 SER A CA 1
ATOM 539 C C . SER A 1 73 ? -3.036 6.308 -4.632 1.00 97.62 73 SER A C 1
ATOM 541 O O . SER A 1 73 ? -1.944 6.456 -4.067 1.00 97.62 73 SER A O 1
ATOM 543 N N . LEU A 1 74 ? -3.134 5.992 -5.927 1.00 97.00 74 LEU A N 1
ATOM 544 C CA . LEU A 1 74 ? -1.983 5.861 -6.819 1.00 97.00 74 LEU A CA 1
ATOM 545 C C . LEU A 1 74 ? -1.172 7.167 -6.859 1.00 97.00 74 LEU A C 1
ATOM 547 O O . LEU A 1 74 ? 0.058 7.144 -6.757 1.00 97.00 74 LEU A O 1
ATOM 551 N N . LYS A 1 75 ? -1.839 8.323 -6.925 1.00 96.00 75 LYS A N 1
ATOM 552 C CA . LYS A 1 75 ? -1.203 9.644 -6.848 1.00 96.00 75 LYS A CA 1
ATOM 553 C C . LYS A 1 75 ? -0.437 9.858 -5.545 1.00 96.00 75 LYS A C 1
ATOM 555 O O . LYS A 1 75 ? 0.662 10.407 -5.596 1.00 96.00 75 LYS A O 1
ATOM 560 N N . ALA A 1 76 ? -0.953 9.409 -4.399 1.00 95.06 76 ALA A N 1
ATOM 561 C CA . ALA A 1 76 ? -0.239 9.499 -3.121 1.00 95.06 76 ALA A CA 1
ATOM 562 C C . ALA A 1 76 ? 1.063 8.677 -3.120 1.00 95.06 76 ALA A C 1
ATOM 564 O O . ALA A 1 76 ? 2.034 9.050 -2.461 1.00 95.06 76 ALA A O 1
ATOM 565 N N . MET A 1 77 ? 1.116 7.601 -3.910 1.00 95.19 77 MET A N 1
ATOM 566 C CA . MET A 1 77 ? 2.323 6.798 -4.131 1.00 95.19 77 MET A CA 1
ATOM 567 C C . MET A 1 77 ? 3.228 7.336 -5.250 1.00 95.19 77 MET A C 1
ATOM 569 O O . MET A 1 77 ? 4.283 6.767 -5.507 1.00 95.19 77 MET A O 1
ATOM 573 N N . GLY A 1 78 ? 2.886 8.468 -5.869 1.00 93.81 78 GLY A N 1
ATOM 574 C CA . GLY A 1 78 ? 3.689 9.124 -6.903 1.00 93.81 78 GLY A CA 1
ATOM 575 C C . GLY A 1 78 ? 3.221 8.869 -8.338 1.00 93.81 78 GLY A C 1
ATOM 576 O O . GLY A 1 78 ? 3.884 9.315 -9.272 1.00 93.81 78 GLY A O 1
ATOM 577 N N . GLY A 1 79 ? 2.093 8.184 -8.537 1.00 94.38 79 GLY A N 1
ATOM 578 C CA . GLY A 1 79 ? 1.357 8.191 -9.804 1.00 94.38 79 GLY A CA 1
ATOM 579 C C . GLY A 1 79 ? 1.917 7.324 -10.936 1.00 94.38 79 GLY A C 1
ATOM 580 O O . GLY A 1 79 ? 1.334 7.310 -12.020 1.00 94.38 79 GLY A O 1
ATOM 581 N N . ALA A 1 80 ? 3.038 6.621 -10.747 1.00 92.81 80 ALA A N 1
ATOM 582 C CA . ALA A 1 80 ? 3.637 5.837 -11.822 1.00 92.81 80 ALA A CA 1
ATOM 583 C C . ALA A 1 80 ? 3.039 4.427 -11.886 1.00 92.81 80 ALA A C 1
ATOM 585 O O . ALA A 1 80 ? 2.790 3.769 -10.879 1.00 92.81 80 ALA A O 1
ATOM 586 N N . THR A 1 81 ? 2.856 3.928 -13.103 1.00 93.12 81 THR A N 1
ATOM 587 C CA . THR A 1 81 ? 2.524 2.526 -13.373 1.00 93.12 81 THR A CA 1
ATOM 588 C C . THR A 1 81 ? 3.637 1.912 -14.208 1.00 93.12 81 THR A C 1
ATOM 590 O O . THR A 1 81 ? 4.417 2.635 -14.834 1.00 93.12 81 THR A O 1
ATOM 593 N N . TYR A 1 82 ? 3.689 0.581 -14.285 1.00 88.69 82 TYR A N 1
ATOM 594 C CA . TYR A 1 82 ? 4.629 -0.094 -15.181 1.00 88.69 82 TYR A CA 1
ATOM 595 C C . TYR A 1 82 ? 4.502 0.394 -16.636 1.00 88.69 82 TYR A C 1
ATOM 597 O O . TYR A 1 82 ? 5.511 0.572 -17.314 1.00 88.69 82 TYR A O 1
ATOM 605 N N . GLY A 1 83 ? 3.272 0.643 -17.102 1.00 86.75 83 GLY A N 1
ATOM 606 C CA . GLY A 1 83 ? 3.002 1.091 -18.470 1.00 86.75 83 GLY A CA 1
ATOM 607 C C . GLY A 1 83 ? 3.321 2.566 -18.726 1.00 86.75 83 GLY A C 1
ATOM 608 O O . GLY A 1 83 ? 3.690 2.909 -19.844 1.00 86.75 83 GLY A O 1
ATOM 609 N N . SER A 1 84 ? 3.203 3.435 -17.715 1.00 93.31 84 SER A N 1
ATOM 610 C CA . SER A 1 84 ? 3.450 4.877 -17.873 1.00 93.31 84 SER A CA 1
ATOM 611 C C . SER A 1 84 ? 4.900 5.276 -17.599 1.00 93.31 84 SER A C 1
ATOM 613 O O . SER A 1 84 ? 5.472 6.067 -18.343 1.00 93.31 84 SER A O 1
ATOM 615 N N . ASN A 1 85 ? 5.510 4.742 -16.539 1.00 89.06 85 ASN A N 1
ATOM 616 C CA . ASN A 1 85 ? 6.904 4.996 -16.188 1.00 89.06 85 ASN A CA 1
ATOM 617 C C . ASN A 1 85 ? 7.453 3.825 -15.348 1.00 89.06 85 ASN A C 1
ATOM 619 O O . ASN A 1 85 ? 7.380 3.863 -14.117 1.00 89.06 85 ASN A O 1
ATOM 623 N N . PRO A 1 86 ? 8.033 2.789 -15.979 1.00 83.50 86 PRO A N 1
ATOM 624 C CA . PRO A 1 86 ? 8.471 1.584 -15.278 1.00 83.50 86 PRO A CA 1
ATOM 625 C C . PRO A 1 86 ? 9.616 1.839 -14.292 1.00 83.50 86 PRO A C 1
ATOM 627 O O . PRO A 1 86 ? 9.751 1.104 -13.318 1.00 83.50 86 PRO A O 1
ATOM 630 N N . THR A 1 87 ? 10.444 2.864 -14.515 1.00 83.88 87 THR A N 1
ATOM 631 C CA . THR A 1 87 ? 11.528 3.223 -13.590 1.00 83.88 87 THR A CA 1
ATOM 632 C C . THR A 1 87 ? 10.961 3.823 -12.309 1.00 83.88 87 THR A C 1
ATOM 634 O O . THR A 1 87 ? 11.223 3.291 -11.233 1.00 83.88 87 THR A O 1
ATOM 637 N N . ALA A 1 88 ? 10.116 4.852 -12.424 1.00 84.81 88 ALA A N 1
ATOM 638 C CA . ALA A 1 88 ? 9.466 5.457 -11.263 1.00 84.81 88 ALA A CA 1
ATOM 639 C C . ALA A 1 88 ? 8.554 4.452 -10.546 1.00 84.81 88 ALA A C 1
ATOM 641 O O . ALA A 1 88 ? 8.555 4.385 -9.323 1.00 84.81 88 ALA A O 1
ATOM 642 N N . TRP A 1 89 ? 7.836 3.606 -11.289 1.00 90.94 89 TRP A N 1
ATOM 643 C CA . TRP A 1 89 ? 7.037 2.529 -10.709 1.00 90.94 89 TRP A CA 1
ATOM 644 C C . TRP A 1 89 ? 7.892 1.576 -9.862 1.00 90.94 89 TRP A C 1
ATOM 646 O O . TRP A 1 89 ? 7.548 1.324 -8.711 1.00 90.94 89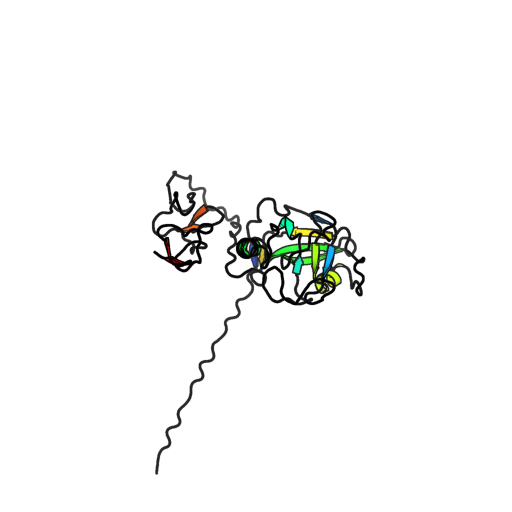 TRP A O 1
ATOM 656 N N . ARG A 1 90 ? 9.051 1.115 -10.366 1.00 86.94 90 ARG A N 1
ATOM 657 C CA . ARG A 1 90 ? 9.973 0.256 -9.593 1.00 86.94 90 ARG A CA 1
ATOM 658 C C . ARG A 1 90 ? 10.467 0.923 -8.309 1.00 86.94 90 ARG A C 1
ATOM 660 O O . ARG A 1 90 ? 10.627 0.248 -7.296 1.00 86.94 90 ARG A O 1
ATOM 667 N N . GLU A 1 91 ? 10.732 2.225 -8.340 1.00 86.75 91 GLU A N 1
ATOM 668 C CA . GLU A 1 91 ? 11.125 2.983 -7.147 1.00 86.75 91 GLU A CA 1
ATOM 669 C C . GLU A 1 91 ? 9.976 3.072 -6.135 1.00 86.75 91 GLU A C 1
ATOM 671 O O . GLU A 1 91 ? 10.184 2.870 -4.939 1.00 86.75 91 GLU A O 1
ATOM 676 N N . GLN A 1 92 ? 8.753 3.314 -6.609 1.00 91.44 92 GLN A N 1
ATOM 677 C CA . GLN A 1 92 ? 7.571 3.468 -5.763 1.00 91.44 92 GLN A CA 1
ATOM 678 C C . GLN A 1 92 ? 7.152 2.143 -5.114 1.00 91.44 92 GLN A C 1
ATOM 680 O O . GLN A 1 92 ? 6.918 2.113 -3.906 1.00 91.44 92 GLN A O 1
ATOM 685 N N . ILE A 1 93 ? 7.142 1.025 -5.850 1.00 91.06 93 ILE A N 1
ATOM 686 C CA . ILE A 1 93 ? 6.798 -0.282 -5.262 1.00 91.06 93 ILE A CA 1
ATOM 687 C C . ILE A 1 93 ? 7.808 -0.708 -4.187 1.00 91.06 93 ILE A C 1
ATOM 689 O O . ILE A 1 93 ? 7.429 -1.293 -3.177 1.00 91.06 93 ILE A O 1
ATOM 693 N N . ARG A 1 94 ? 9.092 -0.354 -4.340 1.00 88.00 94 ARG A N 1
ATOM 694 C CA . ARG A 1 94 ? 10.129 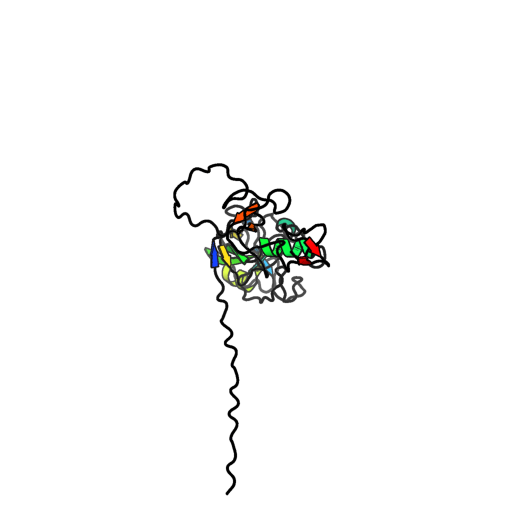-0.607 -3.324 1.00 88.00 94 ARG A CA 1
ATOM 695 C C . ARG A 1 94 ? 10.008 0.296 -2.101 1.00 88.00 94 ARG A C 1
ATOM 697 O O . ARG A 1 94 ? 10.598 -0.018 -1.075 1.00 88.00 94 ARG A O 1
ATOM 704 N N . LYS A 1 95 ? 9.285 1.411 -2.230 1.00 88.06 95 LYS A N 1
ATOM 705 C CA . LYS A 1 95 ? 9.091 2.426 -1.191 1.00 88.06 95 LYS A CA 1
ATOM 706 C C . LYS A 1 95 ? 7.768 2.291 -0.441 1.00 88.06 95 LYS A C 1
ATOM 708 O O . LYS A 1 95 ? 7.669 2.820 0.663 1.00 88.06 95 LYS A O 1
ATOM 713 N N . TYR A 1 96 ? 6.759 1.614 -0.992 1.00 93.94 96 TYR A N 1
ATOM 714 C CA . TYR A 1 96 ? 5.440 1.537 -0.345 1.00 93.94 96 TYR A CA 1
ATOM 715 C C . TYR A 1 96 ? 4.884 0.119 -0.162 1.00 93.94 96 TYR A C 1
ATOM 717 O O . TYR A 1 96 ? 4.178 -0.127 0.815 1.00 93.94 96 TYR A O 1
ATOM 725 N N . CYS A 1 97 ? 5.196 -0.825 -1.050 1.00 95.19 97 CYS A N 1
ATOM 726 C CA . CYS A 1 97 ? 4.566 -2.144 -1.009 1.00 95.19 97 CYS A CA 1
ATOM 727 C C . CYS A 1 97 ? 5.017 -2.960 0.203 1.00 95.19 97 CYS A C 1
ATOM 729 O O . CYS A 1 97 ? 6.212 -3.074 0.470 1.00 95.19 97 CYS A O 1
ATOM 731 N N . GLY A 1 98 ? 4.058 -3.544 0.916 1.00 95.12 98 GLY A N 1
ATOM 732 C CA . GLY A 1 98 ? 4.275 -4.353 2.112 1.00 95.12 98 GLY A CA 1
ATOM 733 C C . GLY A 1 98 ? 4.181 -3.584 3.427 1.00 95.12 98 GLY A C 1
ATOM 734 O O . GLY A 1 98 ? 4.280 -4.213 4.480 1.00 95.12 98 GLY A O 1
ATOM 735 N N . LEU A 1 99 ? 3.972 -2.260 3.396 1.00 95.56 99 LEU A N 1
ATOM 736 C CA . LEU A 1 99 ? 3.738 -1.468 4.607 1.00 95.56 99 LEU A CA 1
ATOM 737 C C . LEU A 1 99 ? 2.484 -1.971 5.327 1.00 95.56 99 LEU A C 1
ATOM 739 O O . LEU A 1 99 ? 1.413 -2.064 4.729 1.00 95.56 99 LEU A O 1
ATOM 743 N N . GLU A 1 100 ? 2.629 -2.298 6.606 1.00 97.19 100 GLU A N 1
ATOM 744 C CA . GLU A 1 100 ? 1.554 -2.814 7.448 1.00 97.19 100 GLU A CA 1
ATOM 745 C C . GLU A 1 100 ? 0.725 -1.668 8.031 1.00 97.19 100 GLU A C 1
ATOM 747 O O . GLU A 1 100 ? 1.266 -0.705 8.580 1.00 97.19 100 GLU A O 1
ATOM 752 N N . ALA A 1 101 ? -0.595 -1.798 7.960 1.00 98.56 101 ALA A N 1
ATOM 753 C CA . ALA A 1 101 ? -1.549 -0.905 8.590 1.00 98.56 101 ALA A CA 1
ATOM 754 C C . ALA A 1 101 ? -2.558 -1.687 9.434 1.00 98.56 101 ALA A C 1
ATOM 756 O O . ALA A 1 101 ? -2.971 -2.794 9.081 1.00 98.56 101 ALA A O 1
ATOM 757 N N . LEU A 1 102 ? -2.997 -1.082 10.535 1.00 98.69 102 LEU A N 1
ATOM 758 C CA . LEU A 1 102 ? -4.177 -1.532 11.261 1.00 98.69 102 LEU A CA 1
ATOM 759 C C . LEU A 1 102 ? -5.400 -0.841 10.660 1.00 98.69 102 LEU A C 1
ATOM 761 O O . LEU A 1 102 ? -5.535 0.370 10.792 1.00 98.69 102 LEU A O 1
ATOM 765 N N . VAL A 1 103 ? -6.289 -1.601 10.024 1.00 98.88 103 VAL A N 1
ATOM 766 C CA . VAL A 1 103 ? -7.531 -1.097 9.420 1.00 98.88 103 VAL A CA 1
ATOM 767 C C . VAL A 1 103 ? -8.704 -1.474 10.313 1.00 98.88 103 VAL A C 1
ATOM 769 O O . VAL A 1 103 ? -8.802 -2.617 10.752 1.00 98.88 103 VAL A O 1
ATOM 772 N N . THR A 1 104 ? -9.586 -0.523 10.603 1.00 98.75 104 THR A N 1
ATOM 773 C CA . THR A 1 104 ? -10.705 -0.677 11.537 1.00 98.75 104 THR A CA 1
ATOM 774 C C . THR A 1 104 ? -11.992 -0.154 10.928 1.00 98.75 104 THR A C 1
ATOM 776 O O . THR A 1 104 ? -12.040 0.970 10.423 1.00 98.75 104 THR A O 1
ATOM 779 N N . ASP A 1 105 ? -13.047 -0.950 11.052 1.00 98.69 105 ASP A N 1
ATOM 780 C CA . ASP A 1 105 ? -14.420 -0.511 10.859 1.00 98.69 105 ASP A CA 1
ATOM 781 C C . ASP A 1 105 ? -15.024 -0.125 12.220 1.00 98.69 105 ASP A C 1
ATOM 783 O O . ASP A 1 105 ? -15.315 -0.999 13.043 1.00 98.69 105 ASP A O 1
ATOM 787 N N . PRO A 1 106 ? -15.228 1.175 12.497 1.00 98.44 106 PRO A N 1
ATOM 788 C CA . PRO A 1 106 ? -15.797 1.622 13.762 1.00 98.44 106 PRO A CA 1
ATOM 789 C C . PRO A 1 106 ? -17.238 1.152 13.986 1.00 98.44 106 PRO A C 1
ATOM 791 O O . PRO A 1 106 ? -17.663 1.085 15.135 1.00 98.44 106 PRO A O 1
ATOM 794 N N . SER A 1 107 ? -17.993 0.847 12.924 1.00 98.19 107 SER A N 1
ATOM 795 C CA . SER A 1 107 ? -19.401 0.447 13.034 1.00 98.19 107 SER A CA 1
ATOM 796 C C . SER A 1 107 ? -19.571 -0.972 13.579 1.00 98.19 107 SER A C 1
ATOM 798 O O . SER A 1 107 ? -20.531 -1.248 14.295 1.00 98.19 107 SER A O 1
ATOM 800 N N . THR A 1 108 ? -18.615 -1.859 13.295 1.00 98.25 108 THR A N 1
ATOM 801 C CA . THR A 1 108 ? -18.582 -3.235 13.812 1.00 98.25 108 THR A CA 1
ATOM 802 C C . THR A 1 108 ? -17.594 -3.413 14.964 1.00 98.25 108 THR A C 1
ATOM 804 O O . THR A 1 108 ? -17.621 -4.442 15.638 1.00 98.25 108 THR A O 1
ATOM 807 N N . GLY A 1 109 ? -16.697 -2.444 15.175 1.00 98.00 109 GLY A N 1
ATOM 808 C CA . GLY A 1 109 ? -15.602 -2.519 16.144 1.00 98.00 109 GLY A CA 1
ATOM 809 C C . GLY A 1 109 ? -14.484 -3.484 15.741 1.00 98.00 109 GLY A C 1
ATOM 810 O O . GLY A 1 109 ? -13.599 -3.763 16.550 1.00 98.00 109 GLY A O 1
ATOM 811 N N . LYS A 1 110 ? -14.513 -4.023 14.517 1.00 98.62 110 LYS A N 1
ATOM 812 C CA . LYS A 1 110 ? -13.523 -4.995 14.047 1.00 98.62 110 LYS A CA 1
ATOM 813 C C . LYS A 1 110 ? -12.307 -4.299 13.456 1.00 98.62 110 LYS A C 1
ATOM 815 O O . LYS A 1 110 ? -12.432 -3.321 12.718 1.00 98.62 110 LYS A O 1
ATOM 820 N N . SER A 1 111 ? -11.142 -4.888 13.706 1.00 98.62 111 SER A N 1
ATOM 821 C CA . SER A 1 111 ? -9.869 -4.455 13.135 1.00 98.62 111 SER A CA 1
ATOM 822 C C . SER A 1 111 ? -9.134 -5.616 12.474 1.00 98.62 111 SER A C 1
ATOM 824 O O . SER A 1 111 ? -9.282 -6.774 12.871 1.00 98.62 111 SER A O 1
ATOM 826 N N . LYS A 1 112 ? -8.311 -5.305 11.474 1.00 98.25 112 LYS A N 1
ATOM 827 C CA . LYS A 1 112 ? -7.479 -6.267 10.754 1.00 98.25 112 LYS A CA 1
ATOM 828 C C . LYS A 1 112 ? -6.141 -5.628 10.392 1.00 98.25 112 LYS A C 1
ATOM 830 O O . LYS A 1 112 ? -6.107 -4.493 9.921 1.00 98.25 112 LYS A O 1
ATOM 835 N N . LEU A 1 113 ? -5.049 -6.362 10.609 1.00 98.25 113 LEU A N 1
ATOM 836 C CA . LEU A 1 113 ? -3.755 -6.004 10.030 1.00 98.25 113 LEU A CA 1
ATOM 837 C C . LEU A 1 113 ? -3.787 -6.315 8.538 1.00 98.25 113 LEU A C 1
ATOM 839 O O . LEU A 1 113 ? -4.175 -7.414 8.132 1.00 98.25 113 LEU A O 1
ATOM 843 N N . MET A 1 114 ? -3.414 -5.327 7.739 1.00 98.56 114 MET A N 1
ATOM 844 C CA . MET A 1 114 ? -3.411 -5.400 6.286 1.00 98.56 114 MET A CA 1
ATOM 845 C C . MET A 1 114 ? -2.141 -4.758 5.738 1.00 98.56 114 MET A C 1
ATOM 847 O O . MET A 1 114 ? -1.497 -3.964 6.420 1.00 98.56 114 MET A O 1
ATOM 851 N N . TYR A 1 115 ? -1.783 -5.090 4.504 1.00 98.25 115 TYR A N 1
ATOM 852 C CA . TYR A 1 115 ? -0.561 -4.616 3.869 1.00 98.25 115 TYR A CA 1
ATOM 853 C C . TYR A 1 115 ? -0.885 -3.831 2.610 1.00 98.25 115 TYR A C 1
ATOM 855 O O . TYR A 1 115 ? -1.769 -4.209 1.837 1.00 98.25 115 TYR A O 1
ATOM 863 N N . LEU A 1 116 ? -0.159 -2.737 2.402 1.00 98.25 116 LEU A N 1
ATOM 864 C CA . LEU A 1 116 ? -0.258 -1.971 1.173 1.00 98.25 116 LEU A CA 1
ATOM 865 C C . LEU A 1 116 ? 0.250 -2.844 0.023 1.00 98.25 116 LEU A C 1
ATOM 867 O O . LEU A 1 116 ? 1.446 -3.118 -0.071 1.00 98.25 116 LEU A O 1
ATOM 871 N N . GLY A 1 117 ? -0.675 -3.331 -0.797 1.00 97.19 117 GLY A N 1
ATOM 872 C CA . GLY A 1 117 ? -0.396 -4.341 -1.816 1.00 97.19 117 GLY A CA 1
ATOM 873 C C . GLY A 1 117 ? -0.806 -3.943 -3.222 1.00 97.19 117 GLY A C 1
ATOM 874 O O . GLY A 1 117 ? -0.431 -4.640 -4.158 1.00 97.19 117 GLY A O 1
ATOM 875 N N . ASP A 1 118 ? -1.557 -2.855 -3.378 1.00 97.62 118 ASP A N 1
ATOM 876 C CA . ASP A 1 118 ? -2.061 -2.396 -4.669 1.00 97.62 118 ASP A CA 1
ATOM 877 C C . ASP A 1 118 ? -2.233 -0.865 -4.687 1.00 97.62 118 ASP A C 1
ATOM 879 O O . ASP A 1 118 ? -2.000 -0.192 -3.678 1.00 97.62 118 ASP A O 1
ATOM 883 N N . ALA A 1 119 ? -2.632 -0.310 -5.830 1.00 96.81 119 ALA A N 1
ATOM 884 C CA . ALA A 1 119 ? -2.886 1.114 -6.013 1.00 96.81 119 ALA A CA 1
ATOM 885 C C . ALA A 1 119 ? -4.348 1.386 -6.378 1.00 96.81 119 ALA A C 1
ATOM 887 O O . ALA A 1 119 ? -4.920 0.716 -7.232 1.00 96.81 119 ALA A O 1
ATOM 888 N N . PHE A 1 120 ? -4.938 2.396 -5.741 1.00 96.50 120 PHE A N 1
ATOM 889 C CA . PHE A 1 120 ? -6.317 2.810 -5.963 1.00 96.50 120 PHE A CA 1
ATOM 890 C C . PHE A 1 120 ? -6.353 3.945 -6.986 1.00 96.50 120 PHE A C 1
ATOM 892 O O . PHE A 1 120 ? -5.701 4.975 -6.788 1.00 96.50 120 PHE A O 1
ATOM 899 N N . ASP A 1 121 ? -7.101 3.758 -8.072 1.00 94.06 121 ASP A N 1
ATOM 900 C CA . ASP A 1 121 ? -7.300 4.796 -9.081 1.00 94.06 121 ASP A CA 1
ATOM 901 C C . ASP A 1 121 ? -7.937 6.044 -8.452 1.00 94.06 121 ASP A C 1
ATOM 903 O O . ASP A 1 121 ? -9.010 6.012 -7.842 1.00 94.06 121 ASP A O 1
ATOM 907 N N . ASP A 1 122 ? -7.247 7.168 -8.624 1.00 94.19 122 ASP A N 1
ATOM 908 C CA . ASP A 1 122 ? -7.616 8.468 -8.086 1.00 94.19 122 ASP A CA 1
ATOM 909 C C . ASP A 1 122 ? -8.977 8.980 -8.570 1.00 94.19 122 ASP A C 1
ATOM 911 O O . ASP A 1 122 ? -9.585 9.804 -7.885 1.00 94.19 122 ASP A O 1
ATOM 915 N N . ALA A 1 123 ? -9.501 8.483 -9.695 1.00 93.62 123 ALA A N 1
ATOM 916 C CA . ALA A 1 123 ? -10.857 8.790 -10.152 1.00 93.62 123 ALA A CA 1
ATOM 917 C C . ALA A 1 123 ? -11.941 8.343 -9.149 1.00 93.62 123 ALA A C 1
ATOM 919 O O . ALA A 1 123 ? -13.033 8.923 -9.103 1.00 93.62 123 ALA A O 1
ATOM 920 N N . TRP A 1 124 ? -11.637 7.340 -8.320 1.00 92.81 124 TRP A N 1
ATOM 921 C CA . TRP A 1 124 ? -12.554 6.746 -7.345 1.00 92.81 124 TRP A CA 1
ATOM 922 C C . TRP A 1 124 ? -12.212 7.097 -5.890 1.00 92.81 124 TRP A C 1
ATOM 924 O O . TRP A 1 124 ? -13.016 6.847 -4.990 1.00 92.81 124 TRP A O 1
ATOM 934 N N . VAL A 1 125 ? -11.077 7.760 -5.655 1.00 95.56 125 VAL A N 1
ATOM 935 C CA . VAL A 1 125 ? -10.667 8.278 -4.343 1.00 95.56 125 VAL A CA 1
ATOM 936 C C . VAL A 1 125 ? -11.542 9.480 -3.971 1.00 95.56 125 VAL A C 1
ATOM 938 O O . VAL A 1 125 ? -11.420 10.570 -4.526 1.00 95.56 125 VAL A O 1
ATOM 941 N N . ARG A 1 126 ? -12.455 9.296 -3.011 1.00 94.25 126 ARG A N 1
ATOM 942 C CA . ARG A 1 126 ? -13.419 10.338 -2.598 1.00 94.25 126 ARG A CA 1
ATOM 943 C C . ARG A 1 126 ? -12.905 11.256 -1.495 1.00 94.25 126 ARG A C 1
ATOM 945 O O . ARG A 1 126 ? -13.354 12.392 -1.380 1.00 94.25 126 ARG A O 1
ATOM 952 N N . THR A 1 127 ? -11.966 10.776 -0.689 1.00 94.50 127 THR A N 1
ATOM 953 C CA . THR A 1 127 ? -11.260 11.555 0.335 1.00 94.50 127 THR A CA 1
ATOM 954 C C . THR A 1 127 ? -9.774 11.201 0.308 1.00 94.50 127 THR A C 1
ATOM 956 O O . THR A 1 127 ? -9.448 10.074 -0.065 1.00 94.50 127 THR A O 1
ATOM 959 N N . PRO A 1 128 ? -8.859 12.095 0.737 1.00 92.69 128 PRO A N 1
ATOM 960 C CA . PRO A 1 128 ? -7.419 11.821 0.689 1.00 92.69 128 PRO A CA 1
ATOM 961 C C . PRO A 1 128 ? -7.001 10.512 1.372 1.00 92.69 128 PRO A C 1
ATOM 963 O O . PRO A 1 128 ? -6.075 9.862 0.908 1.00 92.69 128 PRO A O 1
ATOM 966 N N . ALA A 1 129 ? -7.707 10.112 2.434 1.00 96.69 129 ALA A N 1
ATOM 967 C CA . ALA A 1 129 ? -7.458 8.893 3.204 1.00 96.69 129 ALA A CA 1
ATOM 968 C C . ALA A 1 129 ? -8.358 7.704 2.809 1.00 96.69 129 ALA A C 1
ATOM 970 O O . ALA A 1 129 ? -8.480 6.751 3.583 1.00 96.69 129 ALA A O 1
ATOM 971 N N . SER A 1 130 ? -9.032 7.765 1.653 1.00 98.44 130 SER A N 1
ATOM 972 C CA . SER A 1 130 ? -9.805 6.629 1.144 1.00 98.44 130 SER A CA 1
ATOM 973 C C . SER A 1 130 ? -8.882 5.463 0.801 1.00 98.44 130 SER A C 1
ATOM 975 O O . SER A 1 130 ? -7.799 5.659 0.246 1.00 98.44 130 SER A O 1
ATOM 977 N N . ILE A 1 131 ? -9.338 4.259 1.121 1.00 98.75 131 ILE A N 1
ATOM 978 C CA . ILE A 1 131 ? -8.642 3.009 0.829 1.00 98.75 131 ILE A CA 1
ATOM 979 C C . ILE A 1 131 ? -9.584 2.053 0.117 1.00 98.75 131 ILE A C 1
ATOM 981 O O . ILE A 1 131 ? -10.791 2.066 0.364 1.00 98.75 131 ILE A O 1
ATOM 985 N N . ASP A 1 132 ? -9.015 1.198 -0.722 1.00 98.50 132 ASP A N 1
ATOM 986 C CA . ASP A 1 132 ? -9.738 0.100 -1.349 1.00 98.50 132 ASP A CA 1
ATOM 987 C C . ASP A 1 132 ? -9.271 -1.217 -0.729 1.00 98.50 132 ASP A C 1
ATOM 989 O O . ASP A 1 132 ? -8.075 -1.503 -0.680 1.00 98.50 132 ASP A O 1
ATOM 993 N N . ILE A 1 133 ? -10.191 -1.993 -0.165 1.00 98.81 133 ILE A N 1
ATOM 994 C CA . ILE A 1 133 ? -9.870 -3.146 0.683 1.00 98.81 133 ILE A CA 1
ATOM 995 C C . ILE A 1 133 ? -10.133 -4.431 -0.101 1.00 98.81 133 ILE A C 1
ATOM 997 O O . ILE A 1 133 ? -11.199 -4.595 -0.694 1.00 98.81 133 ILE A O 1
ATOM 1001 N N . MET A 1 134 ? -9.197 -5.384 -0.077 1.00 98.62 134 MET A N 1
ATOM 1002 C CA . MET A 1 134 ? -9.433 -6.688 -0.697 1.00 98.62 134 MET A CA 1
ATOM 1003 C C . MET A 1 134 ? -10.706 -7.327 -0.115 1.00 98.62 134 MET A C 1
ATOM 1005 O O . MET A 1 134 ? -10.909 -7.317 1.102 1.00 98.62 134 MET A O 1
ATOM 1009 N N . ILE A 1 135 ? -11.569 -7.873 -0.974 1.00 98.56 135 ILE A N 1
ATOM 1010 C CA . ILE A 1 135 ? -12.953 -8.252 -0.646 1.00 98.56 135 ILE A CA 1
ATOM 1011 C C . ILE A 1 135 ? -13.107 -9.144 0.599 1.00 98.56 135 ILE A C 1
ATOM 1013 O O . ILE A 1 135 ? -14.046 -8.935 1.373 1.00 98.56 135 ILE A O 1
ATOM 1017 N N . ASP A 1 136 ? -12.203 -10.094 0.857 1.00 98.56 136 ASP A N 1
ATOM 1018 C CA . ASP A 1 136 ? -12.310 -10.949 2.050 1.00 98.56 136 ASP A CA 1
ATOM 1019 C C . ASP A 1 136 ? -11.879 -10.185 3.313 1.00 98.56 136 ASP A C 1
ATOM 1021 O O . ASP A 1 136 ? -12.417 -10.396 4.401 1.00 98.56 136 ASP A O 1
ATOM 1025 N N . GLY A 1 137 ? -10.937 -9.246 3.179 1.00 98.56 137 GLY A N 1
ATOM 1026 C CA . GLY A 1 137 ? -10.592 -8.273 4.215 1.00 98.56 137 GLY A CA 1
ATOM 1027 C C . GLY A 1 137 ? -11.770 -7.363 4.555 1.00 98.56 137 GLY A C 1
ATOM 1028 O O . GLY A 1 137 ? -12.125 -7.243 5.727 1.00 98.56 137 GLY A O 1
ATOM 1029 N N . PHE A 1 138 ? -12.427 -6.805 3.536 1.00 98.81 138 PHE A N 1
ATOM 1030 C CA . PHE A 1 138 ? -13.638 -6.003 3.702 1.00 98.81 138 PHE A CA 1
ATOM 1031 C C . PHE A 1 138 ? -14.747 -6.816 4.376 1.00 98.81 138 PHE A C 1
ATOM 1033 O O . PHE A 1 138 ? -15.330 -6.378 5.364 1.00 98.81 138 PHE A O 1
ATOM 1040 N N . SER A 1 139 ? -14.991 -8.040 3.903 1.00 98.69 139 SER A N 1
ATOM 1041 C CA . SER A 1 139 ? -16.031 -8.916 4.450 1.00 98.69 139 SER A CA 1
ATOM 1042 C C . SER A 1 139 ? -15.763 -9.304 5.905 1.00 98.69 139 SER A C 1
ATOM 1044 O O . SER A 1 139 ? -16.700 -9.408 6.696 1.00 98.69 139 SER A O 1
ATOM 1046 N N . ALA A 1 140 ? -14.495 -9.471 6.291 1.00 98.62 140 ALA A N 1
ATOM 1047 C CA . ALA A 1 140 ? -14.115 -9.720 7.678 1.00 98.62 140 ALA A CA 1
ATOM 1048 C C . ALA A 1 140 ? -14.388 -8.509 8.589 1.00 98.62 140 ALA A C 1
ATOM 1050 O O . ALA A 1 140 ? -14.826 -8.696 9.727 1.00 98.62 140 ALA A O 1
ATOM 1051 N N . LEU A 1 141 ? -14.155 -7.290 8.091 1.00 98.62 141 LEU A N 1
ATOM 1052 C CA . LEU A 1 141 ? -14.356 -6.037 8.825 1.00 98.62 141 LEU A CA 1
ATOM 1053 C C . LEU A 1 141 ? -15.835 -5.628 8.903 1.00 98.62 141 LEU A C 1
ATOM 1055 O O . LEU A 1 141 ? -16.333 -5.362 9.992 1.00 98.62 141 LEU A O 1
ATOM 1059 N N . HIS A 1 142 ? -16.543 -5.633 7.775 1.00 98.31 142 HIS A N 1
ATOM 1060 C CA . HIS A 1 142 ? -17.854 -4.991 7.621 1.00 98.31 142 HIS A CA 1
ATOM 1061 C C . HIS A 1 142 ? -18.987 -5.964 7.259 1.00 98.31 142 HIS A C 1
ATOM 1063 O O . HIS A 1 142 ? -20.154 -5.717 7.555 1.00 98.31 142 HIS A O 1
ATOM 1069 N N . GLY A 1 143 ? -18.652 -7.107 6.655 1.00 97.75 143 GLY A N 1
ATOM 1070 C CA . GLY A 1 143 ? -19.610 -8.067 6.099 1.00 97.75 143 GLY A CA 1
ATOM 1071 C C . GLY A 1 143 ? -19.632 -8.067 4.568 1.00 97.75 143 GLY A C 1
ATOM 1072 O O . GLY A 1 143 ? -19.092 -7.173 3.921 1.00 97.75 143 GLY A O 1
ATOM 1073 N N . ASN A 1 144 ? -20.228 -9.107 3.976 1.00 97.00 144 ASN A N 1
ATOM 1074 C CA . ASN A 1 144 ? -20.213 -9.298 2.524 1.00 97.00 144 ASN A CA 1
ATOM 1075 C C . ASN A 1 144 ? -21.044 -8.204 1.810 1.00 97.00 144 ASN A C 1
ATOM 1077 O O . ASN A 1 144 ? -22.250 -8.091 2.066 1.00 97.00 144 ASN A O 1
ATOM 1081 N N . PRO A 1 145 ? -20.452 -7.420 0.887 1.00 96.88 145 PRO A N 1
ATOM 1082 C CA . PRO A 1 145 ? -21.170 -6.384 0.151 1.00 96.88 145 PRO A CA 1
ATOM 1083 C C . PRO A 1 145 ? -22.125 -6.947 -0.919 1.00 96.88 145 PRO A C 1
ATOM 1085 O O . PRO A 1 145 ? -22.935 -6.200 -1.462 1.00 96.88 145 PRO A O 1
ATOM 1088 N N . ASN A 1 146 ? -22.083 -8.251 -1.217 1.00 95.44 146 ASN A N 1
ATOM 1089 C CA . ASN A 1 146 ? -22.913 -8.933 -2.219 1.00 95.44 146 ASN A CA 1
ATOM 1090 C C . ASN A 1 146 ? -22.858 -8.268 -3.607 1.00 95.44 146 ASN A C 1
ATOM 1092 O O . ASN A 1 146 ? -23.856 -8.217 -4.320 1.00 95.44 146 ASN A O 1
ATOM 1096 N N . GLY A 1 147 ? -21.693 -7.734 -3.984 1.00 94.44 147 GLY A N 1
ATOM 1097 C CA . GLY A 1 147 ? -21.487 -7.081 -5.278 1.00 94.44 147 GLY A CA 1
ATOM 1098 C C . GLY A 1 147 ? -21.886 -5.602 -5.342 1.00 94.44 147 GLY A C 1
ATOM 1099 O O . GLY A 1 147 ? -21.579 -4.952 -6.337 1.00 94.44 147 GLY A O 1
ATOM 1100 N N . ASP A 1 148 ? -22.514 -5.044 -4.303 1.00 96.31 148 ASP A N 1
ATOM 1101 C CA . ASP A 1 148 ? -22.932 -3.638 -4.280 1.00 96.31 148 ASP A CA 1
ATOM 1102 C C . ASP A 1 148 ? -21.754 -2.704 -3.956 1.00 96.31 148 ASP A C 1
ATOM 1104 O O . ASP A 1 148 ? -21.255 -2.663 -2.828 1.00 96.31 148 ASP A O 1
ATOM 1108 N N . LYS A 1 149 ? -21.312 -1.934 -4.956 1.00 94.19 149 LYS A N 1
ATOM 1109 C CA . LYS A 1 149 ? -20.204 -0.972 -4.833 1.00 94.19 149 LYS A CA 1
ATOM 1110 C C . LYS A 1 149 ? -20.537 0.249 -3.971 1.00 94.19 149 LYS A C 1
ATOM 1112 O O . LYS A 1 149 ? -19.621 0.971 -3.589 1.00 94.19 149 LYS A O 1
ATOM 1117 N N . ASN A 1 150 ? -21.807 0.467 -3.622 1.00 95.69 150 ASN A N 1
ATOM 1118 C CA . ASN A 1 150 ? -22.202 1.524 -2.687 1.00 95.69 150 ASN A CA 1
ATOM 1119 C C . ASN A 1 150 ? -22.071 1.092 -1.220 1.00 95.69 150 ASN A C 1
ATOM 1121 O O . ASN A 1 150 ? -22.128 1.938 -0.328 1.00 95.69 150 ASN A O 1
ATOM 1125 N N . LYS A 1 151 ? -21.880 -0.207 -0.950 1.00 97.69 151 LYS A N 1
ATOM 1126 C CA . LYS A 1 151 ? -21.587 -0.694 0.399 1.00 97.69 151 LYS A CA 1
ATOM 1127 C C . LYS A 1 151 ? -20.117 -0.481 0.710 1.00 97.69 151 LYS A C 1
ATOM 1129 O O . LYS A 1 151 ? -19.253 -1.208 0.223 1.00 97.69 151 LYS A O 1
ATOM 1134 N N . VAL A 1 152 ? -19.867 0.523 1.538 1.00 98.31 152 VAL A N 1
ATOM 1135 C CA . VAL A 1 152 ? -18.539 0.973 1.950 1.00 98.31 152 VAL A CA 1
ATOM 1136 C C . VAL A 1 152 ? -18.489 1.142 3.464 1.00 98.31 152 VAL A C 1
ATOM 1138 O O . VAL A 1 152 ? -19.511 1.391 4.103 1.00 98.31 152 VAL A O 1
ATOM 1141 N N . ILE A 1 153 ? -17.289 1.077 4.034 1.00 98.62 153 ILE A N 1
ATOM 1142 C CA . ILE A 1 153 ? -17.046 1.476 5.421 1.00 98.62 153 ILE A CA 1
ATOM 1143 C C . ILE A 1 153 ? -16.875 2.996 5.437 1.00 98.62 153 ILE A C 1
ATOM 1145 O O . ILE A 1 153 ? -15.961 3.526 4.800 1.00 98.62 153 ILE A O 1
ATOM 1149 N N . ASN A 1 154 ? -17.738 3.712 6.157 1.00 97.81 154 ASN A N 1
ATOM 1150 C CA . ASN A 1 154 ? -17.650 5.166 6.259 1.00 97.81 154 ASN A CA 1
ATOM 1151 C C . ASN A 1 154 ? -18.005 5.671 7.676 1.00 97.81 154 ASN A C 1
ATOM 1153 O O . ASN A 1 154 ? -19.180 5.629 8.045 1.00 97.81 154 ASN A O 1
ATOM 1157 N N . PRO A 1 155 ? -17.030 6.180 8.456 1.00 98.12 155 PRO A N 1
ATOM 1158 C CA . PRO A 1 155 ? -15.604 6.242 8.136 1.00 98.12 155 PRO A CA 1
ATOM 1159 C C . PRO A 1 155 ? -14.904 4.899 8.373 1.00 98.12 155 PRO A C 1
ATOM 1161 O O . PRO A 1 155 ? -15.157 4.241 9.378 1.00 98.12 155 PRO A O 1
ATOM 1164 N N . VAL A 1 156 ? -13.949 4.535 7.519 1.00 98.75 156 VAL A N 1
ATOM 1165 C CA . VAL A 1 156 ? -12.901 3.570 7.886 1.00 98.75 156 VAL A CA 1
ATOM 1166 C C . VAL A 1 156 ? -11.781 4.313 8.606 1.00 98.75 156 VAL A C 1
ATOM 1168 O O . VAL A 1 156 ? -11.418 5.425 8.212 1.00 98.75 156 VAL A O 1
ATOM 1171 N N . LYS A 1 157 ? -11.222 3.709 9.656 1.00 98.69 157 LYS A N 1
ATOM 1172 C CA . LYS A 1 157 ? -10.045 4.231 10.360 1.00 98.69 157 LYS A CA 1
ATOM 1173 C C . LYS A 1 157 ? -8.850 3.346 10.075 1.00 98.69 157 LYS A C 1
ATOM 1175 O O . LYS A 1 157 ? -8.978 2.125 10.131 1.00 98.69 157 LYS A O 1
ATOM 1180 N N . TRP A 1 158 ? -7.696 3.937 9.801 1.00 98.75 158 TRP A N 1
ATOM 1181 C CA . TRP A 1 158 ? -6.485 3.155 9.592 1.00 98.75 158 TRP A CA 1
ATOM 1182 C C . TRP A 1 158 ? -5.221 3.922 9.956 1.00 98.75 158 TRP A C 1
ATOM 1184 O O . TRP A 1 158 ? -5.213 5.146 9.977 1.00 98.75 158 TRP A O 1
ATOM 1194 N N . GLU A 1 159 ? -4.153 3.201 10.267 1.00 98.31 159 GLU A N 1
ATOM 1195 C CA . GLU A 1 159 ? -2.849 3.789 10.573 1.00 98.31 159 GLU A CA 1
ATOM 1196 C C . GLU A 1 159 ? -1.744 2.801 10.214 1.00 98.31 159 GLU A C 1
ATOM 1198 O O . GLU A 1 159 ? -1.866 1.603 10.488 1.00 98.31 159 GLU A O 1
ATOM 1203 N N . PHE A 1 160 ? -0.661 3.295 9.612 1.00 97.38 160 PHE A N 1
ATOM 1204 C CA . PHE A 1 160 ? 0.532 2.485 9.399 1.00 97.38 160 PHE A CA 1
ATOM 1205 C C . PHE A 1 160 ? 1.212 2.156 10.730 1.00 97.38 160 PHE A C 1
ATOM 1207 O O . PHE A 1 160 ? 1.480 3.038 11.540 1.00 97.38 160 PHE A O 1
ATOM 1214 N N . THR A 1 161 ? 1.568 0.889 10.933 1.00 94.94 161 THR A N 1
ATOM 1215 C CA . THR A 1 161 ? 2.153 0.406 12.196 1.00 94.94 161 THR A CA 1
ATOM 1216 C C . THR A 1 161 ? 3.653 0.680 12.310 1.00 94.94 161 THR A C 1
ATOM 1218 O O . THR A 1 161 ? 4.262 0.401 13.343 1.00 94.94 161 THR A O 1
ATOM 1221 N N . GLY A 1 162 ? 4.274 1.180 11.237 1.00 89.44 162 GLY A N 1
ATOM 1222 C CA . GLY A 1 162 ? 5.728 1.277 11.133 1.00 89.44 162 GLY A CA 1
ATOM 1223 C C . GLY A 1 162 ? 6.403 -0.077 10.920 1.00 89.44 162 GLY A C 1
ATOM 1224 O O . GLY A 1 162 ? 7.578 -0.220 11.249 1.00 89.44 162 GLY A O 1
ATOM 1225 N N . LYS A 1 163 ? 5.689 -1.083 10.401 1.00 88.50 163 LYS A N 1
ATOM 1226 C CA . LYS A 1 163 ? 6.251 -2.389 10.033 1.00 88.50 163 LYS A CA 1
ATOM 1227 C C . LYS A 1 163 ? 6.079 -2.676 8.545 1.00 88.50 163 LYS A C 1
ATOM 1229 O O . LYS A 1 163 ? 5.211 -2.112 7.882 1.00 88.50 163 LYS A O 1
ATOM 1234 N N . ILE A 1 164 ? 6.912 -3.578 8.041 1.00 90.56 164 ILE A N 1
ATOM 1235 C CA . ILE A 1 164 ? 6.837 -4.123 6.685 1.00 90.56 164 ILE A CA 1
ATOM 1236 C C . ILE A 1 164 ? 6.659 -5.637 6.755 1.00 90.56 164 ILE A C 1
ATOM 1238 O O . ILE A 1 164 ? 7.254 -6.267 7.626 1.00 90.56 164 ILE A O 1
ATOM 1242 N N . ASN A 1 165 ? 5.894 -6.222 5.836 1.00 90.75 165 ASN A N 1
ATOM 1243 C CA . ASN A 1 165 ? 5.851 -7.663 5.604 1.00 90.75 165 ASN A CA 1
ATOM 1244 C C . ASN A 1 165 ? 6.506 -7.999 4.256 1.00 90.75 165 ASN A C 1
ATOM 1246 O O . ASN A 1 165 ? 5.980 -7.638 3.202 1.00 90.75 165 ASN A O 1
ATOM 1250 N N . THR A 1 166 ? 7.628 -8.729 4.287 1.00 85.56 166 THR A N 1
ATOM 1251 C CA . THR A 1 166 ? 8.418 -9.056 3.084 1.00 85.56 166 THR A CA 1
ATOM 1252 C C . THR A 1 166 ? 7.704 -9.948 2.071 1.00 85.56 166 THR A C 1
ATOM 1254 O O . THR A 1 166 ? 8.150 -10.039 0.932 1.00 85.56 166 THR A O 1
ATOM 1257 N N . GLN A 1 167 ? 6.603 -10.607 2.439 1.00 85.88 167 GLN A N 1
ATOM 1258 C CA . GLN A 1 167 ? 5.785 -11.360 1.483 1.00 85.88 167 GLN A CA 1
ATOM 1259 C C . GLN A 1 167 ? 5.167 -10.446 0.417 1.00 85.88 167 GLN A C 1
ATOM 1261 O O . GLN A 1 167 ? 4.990 -10.863 -0.723 1.00 85.88 167 GLN A O 1
ATOM 1266 N N . TYR A 1 168 ? 4.847 -9.206 0.793 1.00 91.56 168 TYR A N 1
ATOM 1267 C CA . TYR A 1 168 ? 4.134 -8.246 -0.050 1.00 91.56 168 TYR A CA 1
ATOM 1268 C C . TYR A 1 168 ? 5.028 -7.080 -0.488 1.00 91.56 168 TYR A C 1
ATOM 1270 O O . TYR A 1 168 ? 4.537 -6.038 -0.919 1.00 91.56 168 TYR A O 1
ATOM 1278 N N . THR A 1 169 ? 6.348 -7.236 -0.373 1.00 86.38 169 THR A N 1
ATOM 1279 C CA . THR A 1 169 ? 7.319 -6.255 -0.867 1.00 86.38 169 THR A CA 1
ATOM 1280 C C . THR A 1 169 ? 7.741 -6.566 -2.294 1.00 86.38 169 THR A C 1
ATOM 1282 O O . THR A 1 169 ? 7.833 -7.727 -2.688 1.00 86.38 169 THR A O 1
ATOM 1285 N N . ALA A 1 170 ? 8.092 -5.526 -3.046 1.00 80.56 170 ALA A N 1
ATOM 1286 C CA . ALA A 1 170 ? 8.739 -5.695 -4.338 1.00 80.56 170 ALA A CA 1
ATOM 1287 C C . ALA A 1 170 ? 10.145 -6.302 -4.207 1.00 80.56 170 ALA A C 1
ATOM 1289 O O . ALA A 1 170 ? 10.863 -6.065 -3.232 1.00 80.56 170 ALA A O 1
ATOM 1290 N N . GLU A 1 171 ? 10.578 -7.019 -5.241 1.00 67.81 171 GLU A N 1
ATOM 1291 C CA . GLU A 1 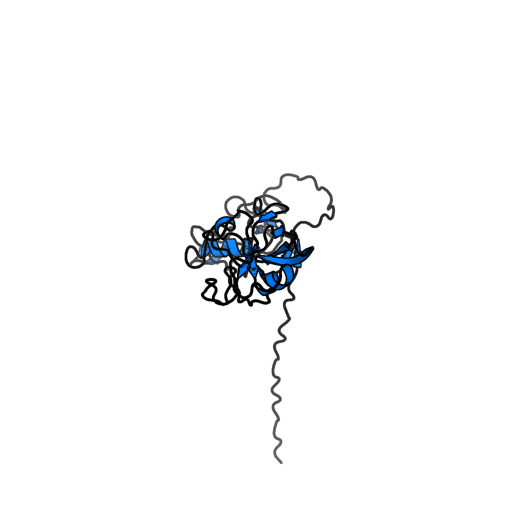171 ? 11.945 -7.526 -5.316 1.00 67.81 171 GLU A CA 1
ATOM 1292 C C . GLU A 1 171 ? 12.975 -6.379 -5.264 1.00 67.81 171 GLU A C 1
ATOM 1294 O O . GLU A 1 171 ? 12.870 -5.347 -5.948 1.00 67.81 171 GLU A O 1
ATOM 1299 N N . GLY A 1 172 ? 13.991 -6.556 -4.418 1.00 60.50 172 GLY A N 1
ATOM 1300 C CA . GLY A 1 172 ? 15.019 -5.546 -4.171 1.00 60.50 172 GLY A CA 1
ATOM 1301 C C . GLY A 1 172 ? 14.535 -4.345 -3.353 1.00 60.50 172 GLY A C 1
ATOM 1302 O O . GLY A 1 172 ? 15.229 -3.329 -3.323 1.00 60.50 172 GLY A O 1
ATOM 1303 N N . ALA A 1 173 ? 13.365 -4.423 -2.708 1.00 68.75 173 ALA A N 1
ATOM 1304 C CA . ALA A 1 173 ? 12.973 -3.443 -1.705 1.00 68.75 173 ALA A CA 1
ATOM 1305 C C . ALA A 1 173 ? 13.919 -3.534 -0.500 1.00 68.75 173 ALA A C 1
ATOM 1307 O O . ALA A 1 173 ? 14.106 -4.599 0.090 1.00 68.75 173 ALA A O 1
ATOM 1308 N N . VAL A 1 174 ? 14.521 -2.404 -0.135 1.00 62.31 174 VAL A N 1
ATOM 1309 C CA . VAL A 1 174 ? 15.351 -2.277 1.062 1.00 62.31 174 VAL A CA 1
ATOM 1310 C C . VAL A 1 174 ? 14.766 -1.159 1.895 1.00 62.31 174 VAL A C 1
ATOM 1312 O O . VAL A 1 174 ? 14.652 -0.022 1.444 1.00 62.31 174 VAL A O 1
ATOM 1315 N N . TRP A 1 175 ? 14.408 -1.500 3.123 1.00 63.78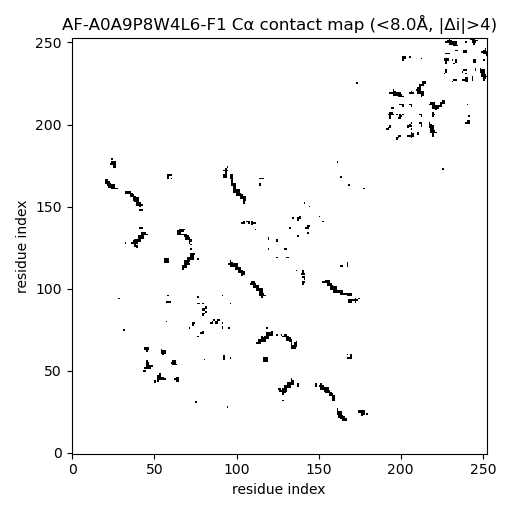 175 TRP A N 1
ATOM 1316 C CA . TRP A 1 175 ? 13.764 -0.582 4.041 1.00 63.78 175 TRP A CA 1
ATOM 1317 C C . TRP A 1 175 ? 14.757 -0.170 5.116 1.00 63.78 175 TRP A C 1
ATOM 1319 O O . TRP A 1 175 ? 15.384 -1.057 5.709 1.00 63.78 175 TRP A O 1
ATOM 1329 N N . PRO A 1 176 ? 14.908 1.134 5.404 1.00 56.12 176 PRO A N 1
ATOM 1330 C CA . PRO A 1 176 ? 15.664 1.554 6.567 1.00 56.12 176 PRO A CA 1
ATOM 1331 C C . PRO A 1 176 ? 14.970 0.967 7.792 1.00 56.12 176 PRO A C 1
ATOM 1333 O O . PRO A 1 176 ? 13.840 1.337 8.126 1.00 56.12 176 PRO A O 1
ATOM 1336 N N . THR A 1 177 ? 15.626 -0.012 8.417 1.00 54.69 177 THR A N 1
ATOM 1337 C CA . THR A 1 177 ? 15.165 -0.611 9.666 1.00 54.69 177 THR A CA 1
ATOM 1338 C C . THR A 1 177 ? 14.942 0.539 10.637 1.00 54.69 177 THR A C 1
ATOM 1340 O O . THR A 1 177 ? 15.850 1.358 10.817 1.00 54.69 177 THR A O 1
ATOM 1343 N N . ALA A 1 178 ? 13.746 0.652 11.225 1.00 47.88 178 ALA A N 1
ATOM 1344 C CA . ALA A 1 178 ? 13.583 1.604 12.314 1.00 47.88 178 ALA A CA 1
ATOM 1345 C C . ALA A 1 178 ? 14.608 1.196 13.369 1.00 47.88 178 ALA A C 1
ATOM 1347 O O . ALA A 1 178 ? 14.625 0.033 13.779 1.00 47.88 178 ALA A O 1
ATOM 1348 N N . ALA A 1 179 ? 15.513 2.107 13.735 1.00 44.31 179 ALA A N 1
ATOM 1349 C CA . ALA A 1 179 ? 16.409 1.857 14.846 1.00 44.31 179 ALA A CA 1
ATOM 1350 C C . ALA A 1 179 ? 15.515 1.491 16.032 1.00 44.31 179 ALA A C 1
ATOM 1352 O O . ALA A 1 179 ? 14.764 2.330 16.529 1.00 44.31 179 ALA A O 1
ATOM 1353 N N . THR A 1 180 ? 15.542 0.223 16.446 1.00 34.34 180 THR A N 1
ATOM 1354 C CA . THR A 1 180 ? 15.066 -0.148 17.770 1.00 34.34 180 THR A CA 1
ATOM 1355 C C . THR A 1 180 ? 15.761 0.807 18.716 1.00 34.34 180 THR A C 1
ATOM 1357 O O . THR A 1 180 ? 16.986 0.922 18.663 1.00 34.34 180 THR A O 1
ATOM 1360 N N . THR A 1 181 ? 14.990 1.523 19.527 1.00 33.41 181 THR A N 1
ATOM 1361 C CA . THR A 1 181 ? 15.475 2.321 20.650 1.00 33.41 181 THR A CA 1
ATOM 1362 C C . THR A 1 181 ? 16.130 1.393 21.674 1.00 33.41 181 THR A C 1
ATOM 1364 O O . THR A 1 181 ? 15.615 1.167 22.761 1.00 33.41 181 THR A O 1
ATOM 1367 N N . ALA A 1 182 ? 17.253 0.793 21.303 1.00 34.72 182 ALA A N 1
ATOM 1368 C CA . ALA A 1 182 ? 18.302 0.430 22.214 1.00 34.72 182 ALA A CA 1
ATOM 1369 C C . ALA A 1 182 ? 19.202 1.658 22.232 1.00 34.72 182 ALA A C 1
ATOM 1371 O O . ALA A 1 182 ? 19.800 2.015 21.217 1.00 34.72 182 ALA A O 1
ATOM 1372 N N . SER A 1 183 ? 19.215 2.350 23.364 1.00 33.78 183 SER A N 1
ATOM 1373 C CA . SER A 1 183 ? 20.159 3.416 23.660 1.00 33.78 183 SER A CA 1
ATOM 1374 C C . SER A 1 183 ? 21.583 2.889 23.460 1.00 33.78 183 SER A C 1
ATOM 1376 O O . SER A 1 183 ? 22.170 2.304 24.366 1.00 33.78 183 SER A O 1
ATOM 1378 N N . ALA A 1 184 ? 22.127 3.052 22.257 1.00 37.31 184 ALA A N 1
ATOM 1379 C CA . ALA A 1 184 ? 23.552 2.930 22.006 1.00 37.31 184 ALA A CA 1
ATOM 1380 C C . ALA A 1 184 ? 24.206 4.254 22.431 1.00 37.31 184 ALA A C 1
ATOM 1382 O O . ALA A 1 184 ? 23.607 5.318 22.242 1.00 37.31 184 ALA A O 1
ATOM 1383 N N . PRO A 1 185 ? 25.391 4.209 23.060 1.00 36.25 185 PRO A N 1
ATOM 1384 C CA . PRO A 1 185 ? 25.978 5.370 23.701 1.00 36.25 185 PRO A CA 1
ATOM 1385 C C . PRO A 1 185 ? 26.217 6.466 22.667 1.00 36.25 185 PRO A C 1
ATOM 1387 O O . PRO A 1 185 ? 26.709 6.219 21.567 1.00 36.25 185 PRO A O 1
ATOM 1390 N N . HIS A 1 186 ? 25.850 7.682 23.054 1.00 37.62 186 HIS A N 1
ATOM 1391 C CA . HIS A 1 186 ? 26.149 8.912 22.346 1.00 37.62 186 HIS A CA 1
ATOM 1392 C C . HIS A 1 186 ? 27.669 9.021 22.160 1.00 37.62 186 HIS A C 1
ATOM 1394 O O . HIS A 1 186 ? 28.374 9.538 23.020 1.00 37.62 186 HIS A O 1
ATOM 1400 N N . VAL A 1 187 ? 28.190 8.545 21.029 1.00 39.31 187 VAL A N 1
ATOM 1401 C CA . VAL A 1 187 ? 29.540 8.895 20.595 1.00 39.31 187 VAL A CA 1
ATOM 1402 C C . VAL A 1 187 ? 29.407 10.227 19.880 1.00 39.31 187 VAL A C 1
ATOM 1404 O O . VAL A 1 187 ? 28.882 10.323 18.774 1.00 39.31 187 VAL A O 1
ATOM 1407 N N . THR A 1 188 ? 29.797 11.282 20.583 1.00 39.12 188 THR A N 1
ATOM 1408 C CA . THR A 1 188 ? 30.013 12.620 20.036 1.00 39.12 188 THR A CA 1
ATOM 1409 C C . THR A 1 188 ? 30.785 12.528 18.724 1.00 39.12 188 THR A C 1
ATOM 1411 O O . THR A 1 188 ? 31.915 12.044 18.686 1.00 39.12 188 THR A O 1
ATOM 1414 N N . SER A 1 189 ? 30.138 12.969 17.650 1.00 42.09 189 SER A N 1
ATOM 1415 C CA . SER A 1 189 ? 30.665 12.989 16.296 1.00 42.09 189 SER A CA 1
ATOM 1416 C C . SER A 1 189 ? 31.851 13.945 16.190 1.00 42.09 189 SER A C 1
ATOM 1418 O O . SER A 1 189 ? 31.677 15.163 16.117 1.00 42.09 189 SER A O 1
ATOM 1420 N N . THR A 1 190 ? 33.057 13.398 16.109 1.00 45.81 190 THR A N 1
ATOM 1421 C CA . THR A 1 190 ? 34.143 14.061 15.387 1.00 45.81 190 THR A CA 1
ATOM 1422 C C . THR A 1 190 ? 33.769 14.027 13.907 1.00 45.81 190 THR A C 1
ATOM 1424 O O . THR A 1 190 ? 33.473 12.960 13.372 1.00 45.81 190 THR A O 1
ATOM 1427 N N . ALA A 1 191 ? 33.717 15.186 13.251 1.00 55.88 191 ALA A N 1
ATOM 1428 C CA . ALA A 1 191 ? 33.376 15.301 11.837 1.00 55.88 191 ALA A CA 1
ATOM 1429 C C . ALA A 1 191 ? 34.426 14.581 10.968 1.00 55.88 191 ALA A C 1
ATOM 1431 O O . ALA A 1 191 ? 35.452 15.159 10.622 1.00 55.88 191 ALA A O 1
ATOM 1432 N N . CYS A 1 192 ? 34.192 13.312 10.633 1.00 70.00 192 CYS A N 1
ATOM 1433 C CA . CYS A 1 192 ? 34.968 12.590 9.631 1.00 70.00 192 CYS A CA 1
ATOM 1434 C C . CYS A 1 192 ? 34.167 12.465 8.332 1.00 70.00 192 CYS A C 1
ATOM 1436 O O . CYS A 1 192 ? 33.021 12.022 8.316 1.00 70.00 192 CYS A O 1
ATOM 1438 N N . THR A 1 193 ? 34.774 12.864 7.217 1.00 79.56 193 THR A N 1
ATOM 1439 C CA . THR A 1 193 ? 34.195 12.675 5.883 1.00 79.56 193 THR A CA 1
ATOM 1440 C C . THR A 1 193 ? 34.298 11.199 5.494 1.00 79.56 193 THR A C 1
ATOM 1442 O O . THR A 1 193 ? 35.357 10.591 5.642 1.00 79.56 193 THR A O 1
ATOM 1445 N N . GLY A 1 194 ? 33.193 10.610 5.027 1.00 76.38 194 GLY A N 1
ATOM 1446 C CA . GLY A 1 194 ? 33.156 9.240 4.499 1.00 76.38 194 GLY A CA 1
ATOM 1447 C C . GLY A 1 194 ? 33.219 8.109 5.535 1.00 76.38 194 GLY A C 1
ATOM 1448 O O . GLY A 1 194 ? 33.214 6.941 5.149 1.00 76.38 194 GLY A O 1
ATOM 1449 N N . CYS A 1 195 ? 33.275 8.407 6.836 1.00 84.88 195 CYS A N 1
ATOM 1450 C CA . CYS A 1 195 ? 33.246 7.388 7.889 1.00 84.88 195 CYS A CA 1
ATOM 1451 C C . CYS A 1 195 ? 31.834 6.826 8.119 1.00 84.88 195 CYS A C 1
ATOM 1453 O O . CYS A 1 195 ? 30.853 7.343 7.588 1.00 84.88 195 CYS A O 1
ATOM 1455 N N . LEU A 1 196 ? 31.721 5.758 8.912 1.00 82.12 196 LEU A N 1
ATOM 1456 C CA . LEU A 1 196 ? 30.436 5.132 9.229 1.00 82.12 196 LEU A CA 1
ATOM 1457 C C . LEU A 1 196 ? 29.451 6.169 9.804 1.00 82.12 196 LEU A C 1
ATOM 1459 O O . LEU A 1 196 ? 29.758 6.850 10.778 1.00 82.12 196 LEU A O 1
ATOM 1463 N N . GLY A 1 197 ? 28.278 6.299 9.181 1.00 77.31 197 GLY A N 1
ATOM 1464 C CA . GLY A 1 197 ? 27.250 7.284 9.530 1.00 77.31 197 GLY A CA 1
ATOM 1465 C C . GLY A 1 197 ? 27.415 8.671 8.890 1.00 77.31 197 GLY A C 1
ATOM 1466 O O . GLY A 1 197 ? 26.494 9.483 8.982 1.00 77.31 197 GLY A O 1
ATOM 1467 N N . ALA A 1 198 ? 28.531 8.953 8.209 1.00 82.88 198 ALA A N 1
ATOM 1468 C CA . ALA A 1 198 ? 28.723 10.212 7.489 1.00 82.88 198 ALA A CA 1
ATOM 1469 C C . ALA A 1 198 ? 27.775 10.322 6.288 1.00 82.88 198 ALA A C 1
ATOM 1471 O O . ALA A 1 198 ? 27.412 9.316 5.676 1.00 82.88 198 ALA A O 1
ATOM 1472 N N . LYS A 1 199 ? 27.398 11.553 5.924 1.00 84.25 199 LYS A N 1
ATOM 1473 C CA . LYS A 1 199 ? 26.586 11.811 4.730 1.00 84.25 199 LYS A CA 1
ATOM 1474 C C . LYS A 1 199 ? 27.367 11.519 3.449 1.00 84.25 199 LYS A C 1
ATOM 1476 O O . LYS A 1 199 ? 28.560 11.798 3.368 1.00 84.25 199 LYS A O 1
ATOM 1481 N N . CYS A 1 200 ? 26.675 10.978 2.454 1.00 81.81 200 CYS A N 1
ATOM 1482 C CA . CYS A 1 200 ? 27.215 10.639 1.146 1.00 81.81 200 CYS A CA 1
ATOM 1483 C C . CYS A 1 200 ? 26.135 10.743 0.061 1.00 81.81 200 CYS A C 1
ATOM 1485 O O . CYS A 1 200 ? 24.939 10.675 0.341 1.00 81.81 200 CYS A O 1
ATOM 1487 N N . ASP A 1 201 ? 26.575 10.877 -1.186 1.00 79.06 201 ASP A N 1
ATOM 1488 C CA . ASP A 1 201 ? 25.715 10.900 -2.378 1.00 79.06 201 ASP A CA 1
ATOM 1489 C C . ASP A 1 201 ? 26.137 9.844 -3.421 1.00 79.06 201 ASP A C 1
ATOM 1491 O O . ASP A 1 201 ? 25.518 9.717 -4.476 1.00 79.06 201 ASP A O 1
ATOM 1495 N N . GLY A 1 202 ? 27.205 9.083 -3.144 1.00 76.00 202 GLY A N 1
ATOM 1496 C CA . GLY A 1 202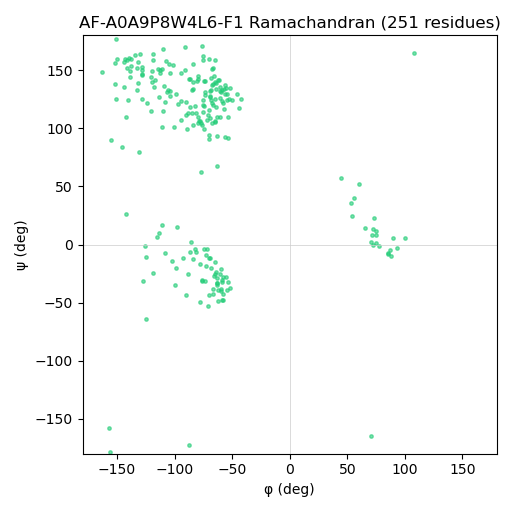 ? 27.742 8.052 -4.035 1.00 76.00 202 GLY A CA 1
ATOM 1497 C C . GLY A 1 202 ? 28.430 8.586 -5.301 1.00 76.00 202 GLY A C 1
ATOM 1498 O O . GLY A 1 202 ? 28.885 7.786 -6.118 1.00 76.00 202 GLY A 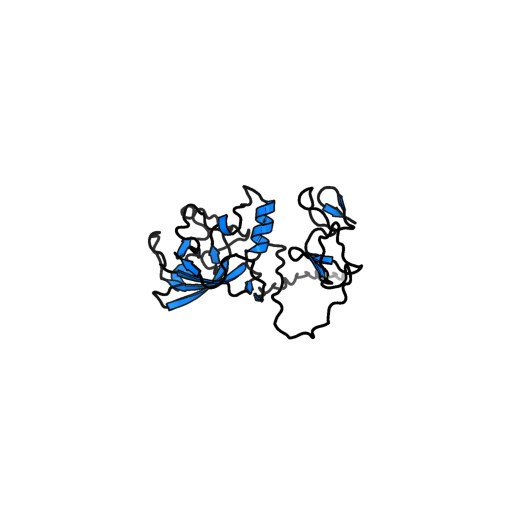O 1
ATOM 1499 N N . GLN A 1 203 ? 28.529 9.909 -5.476 1.00 77.56 203 GLN A N 1
ATOM 1500 C CA . GLN A 1 203 ? 29.042 10.590 -6.671 1.00 77.56 203 GLN A CA 1
ATOM 1501 C C . GLN A 1 203 ? 30.182 11.568 -6.361 1.00 77.56 203 GLN A C 1
ATOM 1503 O O . GLN A 1 203 ? 31.303 11.405 -6.854 1.00 77.56 203 GLN A O 1
ATOM 1508 N N . ALA A 1 204 ? 29.889 12.614 -5.596 1.00 77.00 204 ALA A N 1
ATOM 1509 C CA . ALA A 1 204 ? 30.826 13.648 -5.171 1.00 77.00 204 ALA A CA 1
ATOM 1510 C C . ALA A 1 204 ? 31.304 13.388 -3.737 1.00 77.00 204 ALA A C 1
ATOM 1512 O O . ALA A 1 204 ? 32.477 13.590 -3.428 1.00 77.00 204 ALA A O 1
ATOM 1513 N N . THR A 1 205 ? 30.417 12.855 -2.900 1.00 81.56 205 THR A N 1
ATOM 1514 C CA . THR A 1 205 ? 30.667 12.508 -1.506 1.00 81.56 205 THR A CA 1
ATOM 1515 C C . THR A 1 205 ? 30.659 10.988 -1.367 1.00 81.56 205 THR A C 1
ATOM 1517 O O . THR A 1 205 ? 29.598 10.354 -1.353 1.00 81.56 205 THR A O 1
ATOM 1520 N N . ILE A 1 206 ? 31.858 10.403 -1.309 1.00 81.81 206 ILE A N 1
ATOM 1521 C CA . ILE A 1 206 ? 32.079 8.952 -1.242 1.00 81.81 206 ILE A CA 1
ATOM 1522 C C . ILE A 1 206 ? 32.410 8.485 0.174 1.00 81.81 206 ILE A C 1
ATOM 1524 O O . ILE A 1 206 ? 32.935 9.236 0.996 1.00 81.81 206 ILE A O 1
ATOM 1528 N N . CYS A 1 207 ? 32.107 7.219 0.437 1.00 83.31 207 CYS A N 1
ATOM 1529 C CA . CYS A 1 207 ? 32.446 6.561 1.687 1.00 83.31 207 CYS A CA 1
ATOM 1530 C C . CYS A 1 207 ? 33.875 6.026 1.664 1.00 83.31 207 CYS A C 1
ATOM 1532 O O . CYS A 1 207 ? 34.431 5.737 0.603 1.00 83.31 207 CYS A O 1
ATOM 1534 N N . ASN A 1 208 ? 34.461 5.884 2.849 1.00 84.75 208 ASN A N 1
ATOM 1535 C CA . ASN A 1 208 ? 35.775 5.282 3.014 1.00 84.75 208 ASN A CA 1
ATOM 1536 C C . ASN A 1 208 ? 35.745 3.804 2.605 1.00 84.75 208 ASN A C 1
ATOM 1538 O O . ASN A 1 208 ? 34.693 3.164 2.581 1.00 84.75 208 ASN A O 1
ATOM 1542 N N . ALA A 1 209 ? 36.919 3.261 2.282 1.00 78.69 209 ALA A N 1
ATOM 1543 C CA . ALA A 1 209 ? 37.059 1.878 1.842 1.00 78.69 209 ALA A CA 1
ATOM 1544 C C . ALA A 1 209 ? 36.377 0.894 2.814 1.00 78.69 209 ALA A C 1
ATOM 1546 O O . ALA A 1 209 ? 36.533 1.000 4.030 1.00 78.69 209 ALA A O 1
ATOM 1547 N N . GLY A 1 210 ? 35.620 -0.058 2.261 1.00 76.06 210 GLY A N 1
ATOM 1548 C CA . GLY A 1 210 ? 34.826 -1.022 3.031 1.00 76.06 210 GLY A CA 1
ATOM 1549 C C . GLY A 1 210 ? 33.420 -0.543 3.412 1.00 76.06 210 GLY A C 1
ATOM 1550 O O . GLY A 1 210 ? 32.646 -1.337 3.935 1.00 76.06 210 GLY A O 1
ATOM 1551 N N . LEU A 1 211 ? 33.066 0.712 3.120 1.00 78.81 211 LEU A N 1
ATOM 1552 C CA . LEU A 1 211 ? 31.733 1.271 3.344 1.00 78.81 211 LEU A CA 1
ATOM 1553 C C . LEU A 1 211 ? 31.055 1.611 2.011 1.00 78.81 211 LEU A C 1
ATOM 1555 O O . LEU A 1 211 ? 31.708 1.948 1.023 1.00 78.81 211 LEU A O 1
ATOM 1559 N N . THR A 1 212 ? 29.728 1.552 1.989 1.00 80.88 212 THR A N 1
ATOM 1560 C CA . THR A 1 212 ? 28.888 1.874 0.832 1.00 80.88 212 THR A CA 1
ATOM 1561 C C . THR A 1 212 ? 27.944 3.019 1.164 1.00 80.88 212 THR A C 1
ATOM 1563 O O . THR A 1 212 ? 27.543 3.196 2.317 1.00 80.88 212 THR A O 1
ATOM 1566 N N . CYS A 1 213 ? 27.603 3.828 0.159 1.00 79.94 213 CYS A N 1
ATOM 1567 C CA . CYS A 1 213 ? 26.649 4.906 0.351 1.00 79.94 213 CYS A CA 1
ATOM 1568 C C . CYS A 1 213 ? 25.229 4.366 0.197 1.00 79.94 213 CYS A C 1
ATOM 1570 O O . CYS A 1 213 ? 24.841 3.970 -0.898 1.00 79.94 213 CYS A O 1
ATOM 1572 N N . LEU A 1 214 ? 24.427 4.333 1.255 1.00 80.06 214 LEU A N 1
ATOM 1573 C CA . LEU A 1 214 ? 23.074 3.781 1.166 1.00 80.06 214 LEU A CA 1
ATOM 1574 C C . LEU A 1 214 ? 22.070 4.827 0.676 1.00 80.06 214 LEU A C 1
ATOM 1576 O O . LEU A 1 214 ? 22.020 5.942 1.191 1.00 80.06 214 LEU A O 1
ATOM 1580 N N . SER A 1 215 ? 21.233 4.445 -0.288 1.00 61.62 215 SER A N 1
ATOM 1581 C CA . SER A 1 215 ? 20.053 5.215 -0.712 1.00 61.62 215 SER A CA 1
ATOM 1582 C C . SER A 1 215 ? 18.815 4.712 0.044 1.00 61.62 215 SER A C 1
ATOM 1584 O O . SER A 1 215 ? 18.759 3.518 0.356 1.00 61.62 215 SER A O 1
ATOM 1586 N N . PRO A 1 216 ? 17.827 5.570 0.364 1.00 60.75 216 PRO A N 1
ATOM 1587 C CA . PRO A 1 216 ? 17.752 7.009 0.070 1.00 60.75 216 PRO A CA 1
ATOM 1588 C C . PRO A 1 216 ? 18.428 7.901 1.120 1.00 60.75 216 PRO A C 1
ATOM 1590 O O . PRO A 1 216 ? 18.517 9.110 0.927 1.00 60.75 216 PRO A O 1
ATOM 1593 N N . ASP A 1 217 ? 18.884 7.333 2.237 1.00 64.94 217 ASP A N 1
ATOM 1594 C CA . ASP A 1 217 ? 19.326 8.108 3.403 1.00 64.94 217 ASP A CA 1
ATOM 1595 C C . ASP A 1 217 ? 20.618 8.909 3.167 1.00 64.94 217 ASP A C 1
ATOM 1597 O O . ASP A 1 217 ? 20.895 9.872 3.898 1.00 64.94 217 ASP A O 1
ATOM 1601 N N . GLY A 1 218 ? 21.396 8.521 2.151 1.00 78.50 218 GLY A N 1
ATOM 1602 C CA . GLY A 1 218 ? 22.660 9.142 1.781 1.00 78.50 218 GLY A CA 1
ATOM 1603 C C . GLY A 1 218 ? 23.656 9.064 2.927 1.00 78.50 218 GLY A C 1
ATOM 1604 O O . GLY A 1 218 ? 24.155 10.099 3.361 1.00 78.50 218 GLY A O 1
ATOM 1605 N N . ILE A 1 219 ? 23.875 7.867 3.486 1.00 83.06 219 ILE A N 1
ATOM 1606 C CA . ILE A 1 219 ? 24.814 7.641 4.597 1.00 83.06 219 ILE A CA 1
ATOM 1607 C C . ILE A 1 219 ? 25.796 6.508 4.305 1.00 83.06 219 ILE A C 1
ATOM 1609 O O . ILE A 1 219 ? 25.443 5.509 3.679 1.00 83.06 219 ILE A O 1
ATOM 1613 N N . CYS A 1 220 ? 27.022 6.650 4.796 1.00 83.06 220 CYS A N 1
ATOM 1614 C CA . CYS A 1 220 ? 28.049 5.627 4.704 1.00 83.06 220 CYS A CA 1
ATOM 1615 C C . CYS A 1 220 ? 27.795 4.497 5.698 1.00 83.06 220 CYS A C 1
ATOM 1617 O O . CYS A 1 220 ? 27.692 4.733 6.902 1.00 83.06 220 CYS A O 1
ATOM 1619 N N . SER A 1 221 ? 27.711 3.267 5.198 1.00 83.06 221 SER A N 1
ATOM 1620 C CA . SER A 1 221 ? 27.413 2.073 5.988 1.00 83.06 221 SER A CA 1
ATOM 1621 C C . SER A 1 221 ? 28.275 0.889 5.564 1.00 83.06 221 SER A C 1
ATOM 1623 O O . SER A 1 221 ? 28.632 0.744 4.403 1.00 83.06 221 SER A O 1
ATOM 1625 N N . ASP A 1 222 ? 28.569 0.015 6.515 1.00 81.25 222 ASP A N 1
ATOM 1626 C CA . ASP A 1 222 ? 29.150 -1.319 6.330 1.00 81.25 222 ASP A CA 1
ATOM 1627 C C . ASP A 1 222 ? 28.151 -2.353 5.776 1.00 81.25 222 ASP A C 1
ATOM 1629 O O . ASP A 1 222 ? 28.510 -3.498 5.501 1.00 81.25 222 ASP A O 1
ATOM 1633 N N . LYS A 1 223 ? 26.884 -1.966 5.601 1.00 78.19 223 LYS A N 1
ATOM 1634 C CA . LYS A 1 223 ? 25.852 -2.825 5.024 1.00 78.19 223 LYS A CA 1
ATOM 1635 C C . LYS A 1 223 ? 26.075 -3.053 3.531 1.00 78.19 223 LYS A C 1
ATOM 1637 O O . LYS A 1 223 ? 26.728 -2.276 2.833 1.00 78.19 223 LYS A O 1
ATOM 1642 N N . ALA A 1 224 ? 25.462 -4.132 3.047 1.00 73.69 224 ALA A N 1
ATOM 1643 C CA . ALA A 1 224 ? 25.448 -4.472 1.635 1.00 73.69 224 ALA A CA 1
ATOM 1644 C C . ALA A 1 224 ? 24.875 -3.320 0.800 1.00 73.69 224 ALA A C 1
ATOM 1646 O O . ALA A 1 224 ? 23.860 -2.714 1.149 1.00 73.69 224 ALA A O 1
ATOM 1647 N N . CYS A 1 225 ? 25.533 -3.049 -0.323 1.00 73.00 225 CYS A N 1
ATOM 1648 C CA . CYS A 1 225 ? 25.133 -1.985 -1.221 1.00 73.00 225 CYS A CA 1
ATOM 1649 C C . CYS A 1 225 ? 23.719 -2.194 -1.768 1.00 73.00 225 CYS A C 1
ATOM 1651 O O . CYS A 1 225 ? 23.399 -3.263 -2.290 1.00 73.00 225 CYS A O 1
ATOM 1653 N N . ASN A 1 226 ? 22.899 -1.146 -1.707 1.00 71.75 226 ASN A N 1
ATOM 1654 C CA . ASN A 1 226 ? 21.493 -1.199 -2.097 1.00 71.75 226 ASN A CA 1
ATOM 1655 C C . ASN A 1 226 ? 21.131 -0.320 -3.308 1.00 71.75 226 ASN A C 1
ATOM 1657 O O . ASN A 1 226 ? 19.951 -0.214 -3.628 1.00 71.75 226 ASN A O 1
ATOM 1661 N N . TRP A 1 227 ? 22.111 0.302 -3.978 1.00 72.81 227 TRP A N 1
ATOM 1662 C CA . TRP A 1 227 ? 21.930 0.964 -5.279 1.00 72.81 227 TRP A CA 1
ATOM 1663 C C . TRP A 1 227 ? 23.269 1.213 -5.983 1.00 72.81 227 TRP A C 1
ATOM 1665 O O . TRP A 1 227 ? 24.273 1.460 -5.329 1.00 72.81 227 TRP A O 1
ATOM 1675 N N . GLY A 1 228 ? 23.301 1.195 -7.318 1.00 71.75 228 GLY A N 1
ATOM 1676 C CA . GLY A 1 228 ? 24.450 1.687 -8.096 1.00 71.75 228 GLY A CA 1
ATOM 1677 C C . GLY A 1 228 ? 25.770 0.910 -7.942 1.00 71.75 228 GLY A C 1
ATOM 1678 O O . GLY A 1 228 ? 26.815 1.413 -8.352 1.00 71.75 228 GLY A O 1
ATOM 1679 N N . CYS A 1 229 ? 25.757 -0.295 -7.372 1.00 82.25 229 CYS A N 1
ATOM 1680 C CA . CYS A 1 229 ? 26.947 -1.141 -7.237 1.00 82.25 229 CYS A CA 1
ATOM 1681 C C . CYS A 1 229 ? 27.146 -2.089 -8.414 1.00 82.25 229 CYS A C 1
ATOM 1683 O O . CYS A 1 229 ? 26.265 -2.230 -9.253 1.00 82.25 229 CYS A O 1
ATOM 1685 N N . THR A 1 230 ? 28.303 -2.748 -8.493 1.00 81.12 230 THR A N 1
ATOM 1686 C CA . THR A 1 230 ? 28.625 -3.696 -9.568 1.00 81.12 230 THR A CA 1
ATOM 1687 C C . THR A 1 230 ? 27.468 -4.657 -9.855 1.00 81.12 230 THR A C 1
ATOM 1689 O O . THR A 1 230 ? 26.911 -5.262 -8.943 1.00 81.12 230 THR A O 1
ATOM 1692 N N . GLY A 1 231 ? 27.095 -4.779 -11.129 1.00 72.50 231 GLY A N 1
ATOM 1693 C CA . GLY A 1 231 ? 25.974 -5.598 -11.591 1.00 72.50 231 GLY A CA 1
ATOM 1694 C C . GLY A 1 231 ? 24.616 -4.888 -11.611 1.00 72.50 231 GLY A C 1
ATOM 1695 O O . GLY A 1 231 ? 23.677 -5.418 -12.198 1.00 72.50 231 GLY A O 1
ATOM 1696 N N . TRP A 1 232 ? 24.490 -3.686 -11.041 1.00 73.31 232 TRP A N 1
ATOM 1697 C CA . TRP A 1 232 ? 23.234 -2.932 -11.065 1.00 73.31 232 TRP A CA 1
ATOM 1698 C C . TRP A 1 232 ? 22.940 -2.321 -12.426 1.00 73.31 232 TRP A C 1
ATOM 1700 O O . TRP A 1 232 ? 23.834 -1.769 -13.059 1.00 73.31 232 TRP A O 1
ATOM 1710 N N . SER A 1 233 ? 21.677 -2.329 -12.849 1.00 75.69 233 SER A N 1
ATOM 1711 C CA . SER A 1 233 ? 21.265 -1.577 -14.035 1.00 75.69 233 SER A CA 1
ATOM 1712 C C . SER A 1 233 ? 21.442 -0.071 -13.828 1.00 75.69 233 SER A C 1
ATOM 1714 O O . SER A 1 233 ? 21.111 0.454 -12.765 1.00 75.69 233 SER A O 1
ATOM 1716 N N . CYS A 1 234 ? 21.927 0.629 -14.850 1.00 79.94 234 CYS A N 1
ATOM 1717 C CA . CYS A 1 234 ? 22.244 2.052 -14.781 1.00 79.94 234 CYS A CA 1
ATOM 1718 C C . CYS A 1 234 ? 21.877 2.803 -16.064 1.00 79.94 234 CYS A C 1
ATOM 1720 O O . CYS A 1 234 ? 21.733 2.225 -17.142 1.00 79.94 234 CYS A O 1
ATOM 1722 N N . SER A 1 235 ? 21.721 4.118 -15.931 1.00 80.69 235 SER A N 1
ATOM 1723 C CA . SER A 1 235 ? 21.415 5.053 -17.018 1.00 80.69 235 SER A CA 1
ATOM 1724 C C . SER A 1 235 ? 21.871 6.469 -16.644 1.00 80.69 235 SER A C 1
ATOM 1726 O O . SER A 1 235 ? 22.386 6.683 -15.548 1.00 80.69 235 SER A O 1
ATOM 1728 N N . ALA A 1 236 ? 21.645 7.453 -17.519 1.00 73.50 236 ALA A N 1
ATOM 1729 C CA . ALA A 1 236 ? 21.921 8.858 -17.205 1.00 73.50 236 ALA A CA 1
ATOM 1730 C C . ALA A 1 236 ? 21.133 9.370 -15.981 1.00 73.50 236 ALA A C 1
ATOM 1732 O O . ALA A 1 236 ? 21.628 10.218 -15.247 1.00 73.50 236 ALA A O 1
ATOM 1733 N N . SER A 1 237 ? 19.932 8.835 -15.739 1.00 71.44 237 SER A N 1
ATOM 1734 C CA . SER A 1 237 ? 19.082 9.188 -14.594 1.00 71.44 237 SER A CA 1
ATOM 1735 C C . SER A 1 237 ? 19.274 8.277 -13.376 1.00 71.44 237 SER A C 1
ATOM 1737 O O . SER A 1 237 ? 18.788 8.598 -12.300 1.00 71.44 237 SER A O 1
ATOM 1739 N N . VAL A 1 238 ? 19.973 7.147 -13.531 1.00 71.56 238 VAL A N 1
ATOM 1740 C CA . VAL A 1 238 ? 20.274 6.191 -12.451 1.00 71.56 238 VAL A CA 1
ATOM 1741 C C . VAL A 1 238 ? 21.771 5.873 -12.506 1.00 71.56 238 VAL A C 1
ATOM 1743 O O . VAL A 1 238 ? 22.165 4.867 -13.110 1.00 71.56 238 VAL A O 1
ATOM 1746 N N . PRO A 1 239 ? 22.626 6.765 -11.975 1.00 81.06 239 PRO A N 1
ATOM 1747 C CA . PRO A 1 239 ? 24.068 6.615 -12.082 1.00 81.06 239 PRO A CA 1
ATOM 1748 C C . PRO A 1 239 ? 24.595 5.536 -11.126 1.00 81.06 239 PRO A C 1
ATOM 1750 O O . PRO A 1 239 ? 23.972 5.193 -10.121 1.00 81.06 239 PRO A O 1
ATOM 1753 N N . CYS A 1 240 ? 25.777 5.012 -11.437 1.00 82.38 240 CYS A N 1
ATOM 1754 C CA . CYS A 1 240 ? 26.483 4.066 -10.577 1.00 82.38 240 CYS A CA 1
ATOM 1755 C C . CYS A 1 240 ? 27.206 4.786 -9.446 1.00 82.38 240 CYS A C 1
ATOM 1757 O O . CYS A 1 240 ? 27.756 5.865 -9.665 1.00 82.38 240 CYS A O 1
ATOM 1759 N N . GLN A 1 241 ? 27.263 4.173 -8.266 1.00 81.62 241 GLN A N 1
ATOM 1760 C CA . GLN A 1 241 ? 28.127 4.644 -7.194 1.00 81.62 241 GLN A CA 1
ATOM 1761 C C . GLN A 1 241 ? 29.582 4.523 -7.618 1.00 81.62 241 GLN A C 1
ATOM 1763 O O . GLN A 1 241 ? 30.009 3.463 -8.084 1.00 81.62 241 GLN A O 1
ATOM 1768 N N . LYS A 1 242 ? 30.364 5.575 -7.387 1.00 78.75 242 LYS A N 1
ATOM 1769 C CA . LYS A 1 242 ? 31.810 5.499 -7.583 1.00 78.75 242 LYS A CA 1
ATOM 1770 C C . LYS A 1 242 ? 32.423 4.449 -6.642 1.00 78.75 242 LYS A C 1
ATOM 1772 O O . LYS A 1 242 ? 31.994 4.342 -5.495 1.00 78.75 242 LYS A O 1
ATOM 1777 N N . PRO A 1 243 ? 33.425 3.682 -7.108 1.00 80.31 243 PRO A N 1
ATOM 1778 C CA . PRO A 1 243 ? 34.171 3.869 -8.358 1.00 80.31 243 PRO A CA 1
ATOM 1779 C C . PRO A 1 243 ? 33.492 3.313 -9.622 1.00 80.31 243 PRO A C 1
ATOM 1781 O O . PRO A 1 243 ? 34.013 3.528 -10.714 1.00 80.31 243 PRO A O 1
ATOM 1784 N N . ASN A 1 244 ? 32.342 2.645 -9.503 1.00 79.62 244 ASN A N 1
ATOM 1785 C CA . ASN A 1 244 ? 31.706 1.982 -10.635 1.00 79.62 244 ASN A CA 1
ATOM 1786 C C . ASN A 1 244 ? 31.236 2.979 -11.703 1.00 79.62 244 ASN A C 1
ATOM 1788 O O . ASN A 1 244 ? 30.746 4.073 -11.414 1.00 79.62 244 ASN A O 1
ATOM 1792 N N . LYS A 1 245 ? 31.325 2.556 -12.962 1.00 88.94 245 LYS A N 1
ATOM 1793 C CA . LYS A 1 245 ? 30.847 3.273 -14.142 1.00 88.94 245 LYS A CA 1
ATOM 1794 C C . LYS A 1 245 ? 29.689 2.527 -14.778 1.00 88.94 245 LYS A C 1
ATOM 1796 O O . LYS A 1 245 ? 29.624 1.299 -14.741 1.00 88.94 245 LYS A O 1
ATOM 1801 N N . CYS A 1 246 ? 28.796 3.281 -15.407 1.00 86.56 246 CYS A N 1
ATOM 1802 C CA . CYS A 1 246 ? 27.725 2.694 -16.189 1.00 86.56 246 CYS A CA 1
ATOM 1803 C C . CYS A 1 246 ? 28.259 2.228 -17.548 1.00 86.56 246 CYS A C 1
ATOM 1805 O O . CYS A 1 246 ? 28.550 3.052 -18.413 1.00 86.56 246 CYS A O 1
ATOM 1807 N N . ILE A 1 247 ? 28.404 0.916 -17.734 1.00 88.94 247 ILE A N 1
ATOM 1808 C CA . ILE A 1 247 ? 28.929 0.301 -18.956 1.00 88.94 247 ILE A CA 1
ATOM 1809 C C . ILE A 1 247 ? 27.861 -0.625 -19.528 1.00 88.94 247 ILE A C 1
ATOM 1811 O O . ILE A 1 247 ? 27.513 -1.639 -18.922 1.00 88.94 247 ILE A O 1
ATOM 1815 N N . SER A 1 248 ? 27.353 -0.284 -20.715 1.00 89.25 248 SER A N 1
ATOM 1816 C CA . SER A 1 248 ? 26.291 -1.046 -21.393 1.00 89.25 248 SER A CA 1
ATOM 1817 C C . SER A 1 248 ? 25.038 -1.224 -20.523 1.00 89.25 248 SER A C 1
ATOM 1819 O O . SER A 1 248 ? 24.446 -2.298 -20.486 1.00 89.25 248 SER A O 1
ATOM 1821 N N . GLY A 1 249 ? 24.658 -0.175 -19.786 1.00 82.31 249 GLY A N 1
ATOM 1822 C CA . GLY A 1 249 ? 23.480 -0.188 -18.918 1.00 82.31 249 GLY A CA 1
ATOM 1823 C C . GLY A 1 249 ? 23.656 -0.970 -17.616 1.00 82.31 249 GLY A C 1
ATOM 1824 O O . GLY A 1 249 ? 22.666 -1.203 -16.930 1.00 82.31 249 GLY A O 1
ATOM 1825 N N . VAL A 1 250 ? 24.887 -1.362 -17.260 1.00 78.38 250 VAL A N 1
ATOM 1826 C CA . VAL A 1 250 ? 25.203 -2.046 -15.999 1.00 78.38 250 VAL A CA 1
ATOM 1827 C C . VAL A 1 250 ? 26.406 -1.398 -15.307 1.00 78.38 250 VAL A C 1
ATOM 1829 O O . VAL A 1 250 ? 27.393 -1.047 -15.951 1.00 78.38 250 VAL A O 1
ATOM 1832 N N . CYS A 1 251 ? 26.348 -1.249 -13.988 1.00 79.19 251 CYS A N 1
ATOM 1833 C CA . CYS A 1 251 ? 27.436 -0.753 -13.163 1.00 79.19 251 CYS A CA 1
ATOM 1834 C C . CYS A 1 251 ? 28.581 -1.759 -13.109 1.00 79.19 251 CYS A C 1
ATOM 1836 O O . CYS A 1 251 ? 28.379 -2.932 -12.794 1.00 79.19 251 CYS A O 1
ATOM 1838 N N . LYS A 1 252 ? 29.792 -1.298 -13.405 1.00 82.69 252 LYS A N 1
ATOM 1839 C CA . LYS A 1 252 ? 31.020 -2.098 -13.375 1.00 82.69 252 LYS A CA 1
ATOM 1840 C C . LYS A 1 252 ? 32.145 -1.278 -12.758 1.00 82.69 252 LYS A C 1
ATOM 1842 O O . LYS A 1 252 ? 32.164 -0.068 -12.971 1.00 82.69 252 LYS A O 1
ATOM 1847 N N . ALA A 1 253 ? 33.027 -1.933 -12.007 1.00 82.44 253 ALA A N 1
ATOM 1848 C CA . ALA A 1 253 ? 34.227 -1.310 -11.448 1.00 82.44 253 ALA A CA 1
ATOM 1849 C C . ALA A 1 253 ? 35.136 -0.739 -12.548 1.00 82.44 253 ALA A C 1
ATOM 1851 O O . ALA A 1 253 ? 35.175 -1.341 -13.647 1.00 82.44 253 ALA A O 1
#

Secondary structure (DSSP, 8-state):
-------------------PPPEEEBPPPTTSS-S-EEEEEEEE-SS-GGGT--SB-TTSSB--TTS-EEEEETTTTTS--TTT-HHHHHHHHHHHTTEEEEEEETTTTEEEEEEEEEEE-TTT--STT-EEEEHHHHHHHT---TT-TT--EEEEEEEEEEEEEGGGSPTT----B---------------TTSTT-B--SSSSPPPTT-EEETTTTEEESSPP-SS-TT-B-BTTBPPPTT-EEETTEEE-

Sequence (253 aa):
MHPSLALFSATLTAIAVPVSANIYPVRMPSGFFAGPQSGIGSWYRANAASDDTKGISWCGFKYANSDPLFAVSLKAMGGATYGSNPTAWREQIRKYCGLEALVTDPSTGKSKLMYLGDAFDDAWVRTPASIDIMIDGFSALHGNPNGDKNKVINPVKWEFTGKINTQYTAEGAVWPTAATTASAPHVTSTACTGCLGAKCDGQATICNAGLTCLSPDGICSDKACNWGCTGWSCSASVPCQKPNKCISGVCKA

Foldseek 3Di:
DDDDDDDDDDDDPDDPDPPPWDKAFFDADPPQQPDKDKAKEFADFQPDVVRVHHQAAQLGHGDGLPAQEKAAACVSLPNDGCVRDVVSSLVSLLRAWQFWKWKAQPVQRDIDIGTHQHYDYPVPGPDNRYMYGRQVNCCRHPRHPVPDRVDIRHTMMMDGPSIGTPVGGHPLRDGHGDPDPPPDDPPPDPDDQQEFFHAADLAPRHHDPCWHQEPPRRGTHNDDHSFQAFQHFADPVRAHRPPWGQDPRGTDD

Solvent-accessible surface area (backbone atoms only — not comparable to full-atom values): 14326 Å² total; per-residue (Å²): 142,80,87,81,83,81,82,82,81,82,78,83,76,80,80,79,75,79,79,70,68,53,72,47,52,29,61,70,63,85,87,59,72,73,61,82,39,66,19,42,29,41,66,37,48,35,63,31,74,94,58,77,30,74,33,54,35,76,36,72,46,76,54,50,39,79,43,53,32,29,15,41,42,29,61,82,61,67,60,51,37,70,90,80,33,47,67,60,21,56,54,34,25,37,72,48,28,7,37,28,25,46,38,30,28,71,91,70,70,31,71,45,75,29,24,32,36,36,60,27,63,58,93,72,53,84,42,97,53,21,32,35,22,21,41,51,48,35,28,71,36,78,44,77,54,85,85,43,84,83,60,56,39,78,59,21,36,34,31,66,72,40,31,34,35,57,76,45,35,25,91,87,45,72,73,62,60,40,78,68,91,65,88,67,81,88,73,80,79,72,93,51,88,16,36,82,71,21,68,23,71,26,74,89,38,56,39,39,92,85,36,29,41,36,71,89,80,25,26,11,31,78,57,81,75,75,59,27,41,73,75,28,76,27,46,96,90,42,62,29,26,64,85,22,39,64,53,95,46,24,10,34,115

Nearest PDB structures (foldseek):
  6fpg-assembly1_E  TM=6.830E-01  e=1.426E-04  Zea mays
  8kea-assembly1_C  TM=5.928E-01  e=7.190E-05  unclassified Caudoviricetes
  6ti2-assembly1_A  TM=6.353E-01  e=3.629E-04  Zea mays
  2g5d-assembly1_A  TM=4.831E-01  e=1.189E+00  Neisseria gonorrhoeae FA 1090
  2g6g-assembly1_A  TM=4.945E-01  e=3.646E+00  Neisseria gonorrhoeae FA 1090

Organism: NCBI:txid1576542